Protein AF-A0A1A8J6N8-F1 (afdb_monomer)

Sequence (254 aa):
MECIPVTIDDIESKKDPFIDDRDRNVYTRFMKSHRCYDLVPTSSKLVVFDTSLQVKKAFFALVSNGVRAAPLWDSNKQCFVGMLTITDFINILHRYYKSPLVQIYELEEHKIETWRELYLQDSFKPLVSISPNASLYDAVSSLLKNKIHRLPVVDPLTGNTLYILTHKRILKFLKLFISEMPKPSFLSQTLEELNIGTFRSIAVVHADTPLYTALGIFVEQRVSALPVVDDKGRVVDIYSKFDVIVSKIHSLNK

Secondary structure (DSSP, 8-state):
--------------------HHHHTHHHHHHHHSBGGGGS-SS-----EETTSBHHHHHHHHHHTT-SEEEEEETTTTEEEEEEEHHHHHHHHHHH---TTS--HHHHH-BHHHHHHHHHTT---PPP-B-TTSBHHHHHHHHHHTT-S-EEEE-TTT--EEEEE-HHHHHHHHHHSTTTS---GGGGS-TTTTT-S--SS---B-TT--HHHHHHHHHHS--SEEEEE-TTS-EEEEEEHHHHHHHHHHHTT-

Solvent-accessible surface area (backbone atoms only — not comparable to full-atom values): 15510 Å² total; per-residue (Å²): 139,76,80,68,78,82,80,88,81,86,82,84,81,81,85,72,84,93,62,78,66,69,51,79,35,47,66,56,52,51,26,56,74,34,37,42,46,79,74,52,63,100,73,80,90,82,63,75,41,55,32,79,42,37,41,48,60,53,55,50,51,29,60,80,67,75,44,73,60,29,47,25,35,33,82,90,77,72,42,75,60,35,71,50,41,54,66,55,54,45,53,52,46,55,73,60,63,83,49,98,89,55,81,58,63,66,50,64,70,33,25,41,48,60,51,46,52,70,69,33,72,87,49,90,70,78,42,69,58,41,47,39,81,40,30,37,42,56,51,52,51,49,31,60,76,68,72,46,72,67,39,39,26,28,39,84,88,79,66,46,73,78,43,72,46,35,68,71,57,53,52,51,53,53,58,72,52,49,84,81,45,84,80,36,74,71,76,79,53,52,55,72,84,66,61,65,75,86,92,66,91,75,70,66,42,43,93,82,55,52,67,68,58,56,37,46,50,42,66,74,70,62,54,68,58,30,46,22,30,50,99,84,68,47,76,7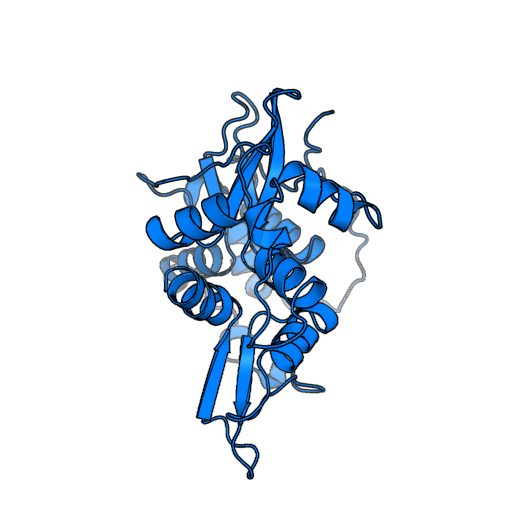9,50,72,53,36,57,68,53,55,57,57,58,48,55,63,58,75,74,111

Nearest PDB structures (foldseek):
  8bik-assembly2_F  TM=9.888E-01  e=6.983E-38  Homo sapiens
  5t5t-assembly1_C  TM=9.860E-01  e=3.248E-37  Rattus norvegicus
  2ya3-assembly1_E  TM=9.641E-01  e=2.373E-35  Rattus norvegicus
  4eag-assembly1_C  TM=9.487E-01  e=2.706E-34  Rattus norvegicus
  7jij-assembly1_G  TM=9.694E-01  e=1.346E-32  Homo sapiens

Organism: Nothobranchius kuhntae (NCBI:txid321403)

InterPro domains:
  IPR000644 CBS domain [PF00571] (43-94)
  IPR000644 CBS domain [PF00571] (125-174)
  IPR000644 CBS domain [PF00571] (200-245)
  IPR000644 CBS domain [PS51371] (41-101)
  IPR000644 CBS domain [PS51371] (123-183)
  IPR000644 CBS domain [PS51371] (198-254)
  IPR000644 CBS domain [SM00116] (45-94)
  IPR000644 CBS domain [SM00116] (126-175)
  IPR000644 CBS domain [SM00116] (201-249)
  IPR046342 CBS domain superfamily [G3DSA:3.10.580.10] (12-179)
  IPR046342 CBS domain superfamily [G3DSA:3.10.580.10] (180-251)
  IPR046342 CBS domain superfamily [SSF54631] (25-182)
  IPR046342 CBS domain superfamily [SSF54631] (186-248)
  IPR050511 AMP-activated protein kinase gamma/SDS23 families [PTHR13780] (23-245)

Radius of gyration: 20.7 Å; Cα contacts (8 Å, |Δi|>4): 298; chains: 1; bounding box: 52×52×48 Å

Foldseek 3Di:
DDQDADDDDDDDDDDDDDDPVVQVCQVVVVQQVAFLLVLQDPDDDADEEEQQDQQLVVLVVCVVVVHFKHFYAHPVVRATFAMDGLLLVLVLCLVQPDDPPDDRVCSGPDGNNRSCCVVCVVPDDGYAEAERGGTSSVVVVSCVVVVHAWHFHAHPVPNDGRDIDGPVSSVVVCVVCVVVIDNRPCVPDDCVVVVPDDDPPAAAAEPPRDPSVVSVCCNVVVDFKHFYADPVRDGDDIGGSVVVSVVVSVVVVD

Mean predicted aligned error: 7.86 Å

pLDDT: mean 85.84, std 16.99, range [33.47, 98.44]

Structure (mmCIF, N/CA/C/O backbone):
data_AF-A0A1A8J6N8-F1
#
_entry.id   AF-A0A1A8J6N8-F1
#
loop_
_atom_site.group_PDB
_atom_site.id
_atom_site.type_symbol
_atom_site.label_atom_id
_atom_site.label_alt_id
_atom_site.label_comp_id
_atom_site.label_asym_id
_atom_site.label_entity_id
_atom_site.label_seq_id
_atom_site.pdbx_PDB_ins_code
_atom_site.Cartn_x
_atom_site.Cartn_y
_atom_site.Cartn_z
_atom_site.occupancy
_atom_site.B_iso_or_equiv
_atom_site.auth_seq_id
_atom_site.auth_comp_id
_atom_site.auth_asym_id
_atom_site.auth_atom_id
_atom_site.pdbx_PDB_model_num
ATOM 1 N N . MET A 1 1 ? 16.988 19.181 3.969 1.00 40.09 1 MET A N 1
ATOM 2 C CA . MET A 1 1 ? 16.845 17.756 4.347 1.00 40.09 1 MET A CA 1
ATOM 3 C C . MET A 1 1 ? 16.379 17.023 3.107 1.00 40.09 1 MET A C 1
ATOM 5 O O . MET A 1 1 ? 15.230 17.176 2.714 1.00 40.09 1 MET A O 1
ATOM 9 N N . GLU A 1 2 ? 17.314 16.365 2.435 1.00 33.47 2 GLU A N 1
ATOM 10 C CA . GLU A 1 2 ? 17.115 15.750 1.122 1.00 33.47 2 GLU A CA 1
ATOM 11 C C . GLU A 1 2 ? 16.427 14.386 1.263 1.00 33.47 2 GLU A C 1
ATOM 13 O O . GLU A 1 2 ? 16.674 13.646 2.218 1.00 33.47 2 GLU A O 1
ATOM 18 N N . CYS A 1 3 ? 15.543 14.056 0.317 1.00 37.84 3 CYS A N 1
ATOM 19 C CA . CYS A 1 3 ? 15.112 12.675 0.119 1.00 37.84 3 CYS A CA 1
ATOM 20 C C . CYS A 1 3 ? 16.368 11.839 -0.135 1.00 37.84 3 CYS A C 1
ATOM 22 O O . CYS A 1 3 ? 17.176 12.226 -0.970 1.00 37.84 3 CYS A O 1
ATOM 24 N N . ILE A 1 4 ? 16.548 10.725 0.573 1.00 42.91 4 ILE A N 1
ATOM 25 C CA . ILE A 1 4 ? 17.739 9.889 0.404 1.00 42.91 4 ILE A CA 1
ATOM 26 C C . ILE A 1 4 ? 17.487 8.958 -0.790 1.00 42.91 4 ILE A C 1
ATOM 28 O O . ILE A 1 4 ? 16.667 8.041 -0.659 1.00 42.91 4 ILE A O 1
ATOM 32 N N . PRO A 1 5 ? 18.137 9.156 -1.955 1.00 44.97 5 PRO A N 1
ATOM 33 C CA . PRO A 1 5 ? 18.121 8.148 -3.002 1.00 44.97 5 PRO A CA 1
ATOM 34 C C . PRO A 1 5 ? 18.853 6.909 -2.481 1.00 44.97 5 PRO A C 1
ATOM 36 O O . PRO A 1 5 ? 19.954 6.999 -1.943 1.00 44.97 5 PRO A O 1
ATOM 39 N N . VAL A 1 6 ? 18.231 5.739 -2.606 1.00 44.00 6 VAL A N 1
ATOM 40 C CA . VAL A 1 6 ? 18.874 4.486 -2.205 1.00 44.00 6 VAL A CA 1
ATOM 41 C C . VAL A 1 6 ? 19.851 4.077 -3.306 1.00 44.00 6 VAL A C 1
ATOM 43 O O . VAL A 1 6 ? 19.423 3.642 -4.373 1.00 44.00 6 VAL A O 1
ATOM 46 N N . THR A 1 7 ? 21.150 4.185 -3.044 1.00 39.00 7 THR A N 1
ATOM 47 C CA . THR A 1 7 ? 22.178 3.398 -3.734 1.00 39.00 7 THR A CA 1
ATOM 48 C C . THR A 1 7 ? 22.355 2.084 -2.970 1.00 39.00 7 THR A C 1
ATOM 50 O O . THR A 1 7 ? 22.379 2.068 -1.739 1.00 39.00 7 THR A O 1
ATOM 53 N N . ILE A 1 8 ? 22.374 0.957 -3.683 1.00 45.38 8 ILE A N 1
ATOM 54 C CA . ILE A 1 8 ? 22.592 -0.368 -3.091 1.00 45.38 8 ILE A CA 1
ATOM 55 C C . ILE A 1 8 ? 23.933 -0.867 -3.609 1.00 45.38 8 ILE A C 1
ATOM 57 O O . ILE A 1 8 ? 23.981 -1.460 -4.682 1.00 45.38 8 ILE A O 1
ATOM 61 N N . ASP A 1 9 ? 24.982 -0.632 -2.829 1.00 41.47 9 ASP A N 1
ATOM 62 C CA . ASP A 1 9 ? 26.183 -1.457 -2.861 1.00 41.47 9 ASP A CA 1
ATOM 63 C C . ASP A 1 9 ? 26.147 -2.417 -1.660 1.00 41.47 9 ASP A C 1
ATOM 65 O O . ASP A 1 9 ? 25.587 -2.107 -0.604 1.00 41.47 9 ASP A O 1
ATOM 69 N N . ASP A 1 10 ? 26.708 -3.602 -1.892 1.00 36.72 10 ASP A N 1
ATOM 70 C CA . ASP A 1 10 ? 26.945 -4.722 -0.975 1.00 36.72 10 ASP A CA 1
ATOM 71 C C . ASP A 1 10 ? 25.749 -5.618 -0.601 1.00 36.72 10 ASP A C 1
ATOM 73 O O . ASP A 1 10 ? 25.129 -5.531 0.461 1.00 36.72 10 ASP A O 1
ATOM 77 N N . ILE A 1 11 ? 25.498 -6.602 -1.474 1.00 41.62 11 ILE A N 1
ATOM 78 C CA . ILE A 1 11 ? 24.952 -7.906 -1.072 1.00 41.62 11 ILE A CA 1
ATOM 79 C C . ILE A 1 11 ? 26.068 -8.936 -1.253 1.00 41.62 11 ILE A C 1
ATOM 81 O O . ILE A 1 11 ? 26.323 -9.419 -2.356 1.00 41.62 11 ILE A O 1
ATOM 85 N N . GLU A 1 12 ? 26.734 -9.265 -0.149 1.00 33.91 12 GLU A N 1
ATOM 86 C CA . GLU A 1 12 ? 27.670 -10.383 -0.063 1.00 33.91 12 GLU A CA 1
ATOM 87 C C . GLU A 1 12 ? 26.947 -11.710 -0.342 1.00 33.91 12 GLU A C 1
ATOM 89 O O . GLU A 1 12 ? 25.929 -12.059 0.263 1.00 33.91 12 GLU A O 1
ATOM 94 N N . SER A 1 13 ? 27.493 -12.457 -1.298 1.00 34.09 13 SER A N 1
ATOM 95 C CA . SER A 1 13 ? 26.974 -13.722 -1.798 1.00 34.09 13 SER A CA 1
ATOM 96 C C . SER A 1 13 ? 27.208 -14.869 -0.810 1.00 34.09 13 SER A C 1
ATOM 98 O O . SER A 1 13 ? 28.338 -15.339 -0.661 1.00 34.09 13 SER A O 1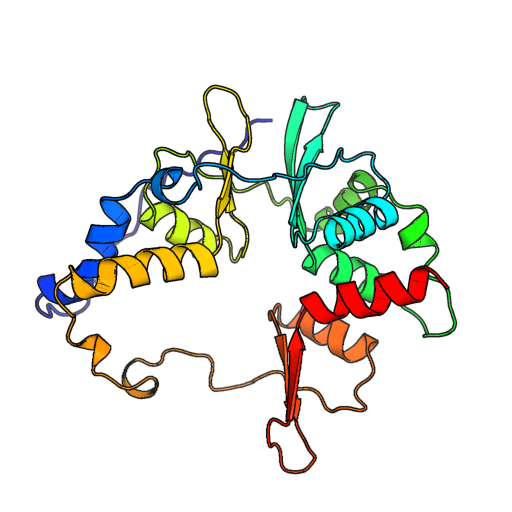
ATOM 100 N N . LYS A 1 14 ? 26.141 -15.420 -0.221 1.00 34.19 14 LYS A N 1
ATOM 101 C CA . LYS A 1 14 ? 26.156 -16.823 0.220 1.00 34.19 14 LYS A CA 1
ATOM 102 C C . LYS A 1 14 ? 25.828 -17.706 -0.986 1.00 34.19 14 LYS A C 1
ATOM 104 O O . LYS A 1 14 ? 24.745 -17.608 -1.551 1.00 34.19 14 LYS A O 1
ATOM 109 N N . LYS A 1 15 ? 26.807 -18.511 -1.412 1.00 35.22 15 LYS A N 1
ATOM 110 C CA . LYS A 1 15 ? 26.700 -19.457 -2.532 1.00 35.22 15 LYS A CA 1
ATOM 111 C C . LYS A 1 15 ? 25.824 -20.649 -2.135 1.00 35.22 15 LYS A C 1
ATOM 113 O O . LYS A 1 15 ? 26.289 -21.524 -1.412 1.00 35.22 15 LYS A O 1
ATOM 118 N N . ASP A 1 16 ? 24.598 -20.683 -2.645 1.00 33.91 16 ASP A N 1
ATOM 119 C CA . ASP A 1 16 ? 23.810 -21.912 -2.775 1.00 33.91 16 ASP A CA 1
ATOM 120 C C . ASP A 1 16 ? 24.245 -22.692 -4.036 1.00 33.91 16 ASP A C 1
ATOM 122 O O . ASP A 1 16 ? 24.793 -22.093 -4.969 1.00 33.91 16 ASP A O 1
ATOM 126 N N . PRO A 1 17 ? 24.065 -24.028 -4.074 1.00 37.09 17 PRO A N 1
ATOM 127 C CA . PRO A 1 17 ? 24.593 -24.881 -5.137 1.00 37.09 17 PRO A CA 1
ATOM 128 C C . PRO A 1 17 ? 24.009 -24.525 -6.513 1.00 37.09 17 PRO A C 1
ATOM 130 O O . PRO A 1 17 ? 22.824 -24.226 -6.648 1.00 37.09 17 PRO A O 1
ATOM 133 N N . PHE A 1 18 ? 24.874 -24.576 -7.532 1.00 39.34 18 PHE A N 1
ATOM 134 C CA . PHE A 1 18 ? 24.588 -24.277 -8.938 1.00 39.34 18 PHE A CA 1
ATOM 135 C C . PHE A 1 18 ? 23.454 -25.160 -9.487 1.00 39.34 18 PHE A C 1
ATOM 137 O O . PHE A 1 18 ? 23.675 -26.283 -9.933 1.00 39.34 18 PHE A O 1
ATOM 144 N N . ILE A 1 19 ? 22.240 -24.618 -9.478 1.00 43.00 19 ILE A N 1
ATOM 145 C CA . ILE A 1 19 ? 21.114 -25.044 -10.312 1.00 43.00 19 ILE A CA 1
ATOM 146 C C . ILE A 1 19 ? 21.117 -24.091 -11.511 1.00 43.00 19 ILE A C 1
ATOM 148 O O . ILE A 1 19 ? 21.257 -22.890 -11.299 1.00 43.00 19 ILE A O 1
ATOM 152 N N . ASP A 1 20 ? 21.018 -24.612 -12.739 1.00 42.97 20 ASP A N 1
ATOM 153 C CA . ASP A 1 20 ? 21.103 -23.850 -13.998 1.00 42.97 20 ASP A CA 1
ATOM 154 C C . ASP A 1 20 ? 20.364 -22.495 -13.912 1.00 42.97 20 ASP A C 1
ATOM 156 O O . ASP A 1 20 ? 19.136 -22.406 -13.857 1.00 42.97 20 ASP A O 1
ATOM 160 N N . ASP A 1 21 ? 21.156 -21.424 -13.832 1.00 53.50 21 ASP A N 1
ATOM 161 C CA . ASP A 1 21 ? 20.770 -20.075 -13.394 1.00 53.50 21 ASP A CA 1
ATOM 162 C C . ASP A 1 21 ? 19.908 -19.325 -14.435 1.00 53.50 21 ASP A C 1
ATOM 164 O O . ASP A 1 21 ? 19.450 -18.198 -14.221 1.00 53.50 21 ASP A O 1
ATOM 168 N N . ARG A 1 22 ? 19.674 -19.946 -15.599 1.00 54.94 22 ARG A N 1
ATOM 169 C CA . ARG A 1 22 ? 18.905 -19.357 -16.702 1.00 54.94 22 ARG A CA 1
ATOM 170 C C . ARG A 1 22 ? 17.403 -19.349 -16.443 1.00 54.94 22 ARG A C 1
ATOM 172 O O . ARG A 1 22 ? 16.763 -18.332 -16.712 1.00 54.94 22 ARG A O 1
ATOM 179 N N . ASP A 1 23 ? 16.861 -20.416 -15.863 1.00 58.56 23 ASP A N 1
ATOM 180 C CA . ASP A 1 23 ? 15.417 -20.528 -15.628 1.00 58.56 23 ASP A CA 1
ATOM 181 C C . ASP A 1 23 ? 14.973 -19.716 -14.408 1.00 58.56 23 ASP A C 1
ATOM 183 O O . ASP A 1 23 ? 13.913 -19.087 -14.415 1.00 58.56 23 ASP A O 1
ATOM 187 N N . ARG A 1 24 ? 15.802 -19.657 -13.359 1.00 61.97 24 ARG A N 1
ATOM 188 C CA . ARG A 1 24 ? 15.444 -18.966 -12.109 1.00 61.97 24 ARG A CA 1
ATOM 189 C C . ARG A 1 24 ? 15.426 -17.441 -12.252 1.00 61.97 24 ARG A C 1
ATOM 191 O O . ARG A 1 24 ? 14.720 -16.760 -11.510 1.00 61.97 24 ARG A O 1
ATOM 198 N N . ASN A 1 25 ? 16.145 -16.907 -13.239 1.00 81.50 25 ASN A N 1
ATOM 199 C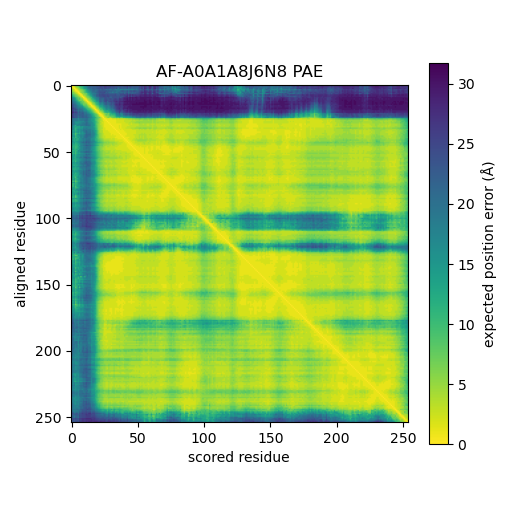 CA . ASN A 1 25 ? 16.351 -15.471 -13.410 1.00 81.50 25 ASN A CA 1
ATOM 200 C C . ASN A 1 25 ? 15.479 -14.807 -14.476 1.00 81.50 25 ASN A C 1
ATOM 202 O O . ASN A 1 25 ? 15.653 -13.611 -14.704 1.00 81.50 25 ASN A O 1
ATOM 206 N N . VAL A 1 26 ? 14.535 -15.510 -15.112 1.00 90.88 26 VAL A N 1
ATOM 207 C CA . VAL A 1 26 ? 13.706 -14.919 -16.181 1.00 90.88 26 VAL A CA 1
ATOM 208 C C . VAL A 1 26 ? 12.984 -13.655 -15.694 1.00 90.88 26 VAL A C 1
ATOM 210 O O . VAL A 1 26 ? 13.149 -12.584 -16.280 1.00 90.88 26 VAL A O 1
ATOM 213 N N . TYR A 1 27 ? 12.269 -13.732 -14.565 1.00 91.94 27 TYR A N 1
ATOM 214 C CA . TYR A 1 27 ? 11.584 -12.563 -13.998 1.00 91.94 27 TYR A CA 1
ATOM 215 C C . TYR A 1 27 ? 12.545 -11.522 -13.433 1.00 91.94 27 TYR A C 1
ATOM 217 O O . TYR A 1 27 ? 12.284 -10.328 -13.551 1.00 91.94 27 TYR A O 1
ATOM 225 N N . THR A 1 28 ? 13.665 -11.946 -12.846 1.00 92.88 28 THR A N 1
ATOM 226 C CA . THR A 1 28 ? 14.697 -11.031 -12.343 1.00 92.88 28 THR A CA 1
ATOM 227 C C . THR A 1 28 ? 15.269 -10.189 -13.476 1.00 92.88 28 THR A C 1
ATOM 229 O O . THR A 1 28 ? 15.331 -8.967 -13.370 1.00 92.88 28 THR A O 1
ATOM 232 N N . ARG A 1 29 ? 15.641 -10.825 -14.590 1.00 93.00 29 ARG A N 1
ATOM 233 C CA . ARG A 1 29 ? 16.164 -10.159 -15.782 1.00 93.00 29 ARG A CA 1
ATOM 234 C C . ARG A 1 29 ? 15.117 -9.245 -16.403 1.00 93.00 29 ARG A C 1
ATOM 236 O O . ARG A 1 29 ? 15.446 -8.106 -16.715 1.00 93.00 29 ARG A O 1
ATOM 243 N N . PHE A 1 30 ? 13.873 -9.712 -16.513 1.00 94.06 30 PHE A N 1
ATOM 244 C CA . PHE A 1 30 ? 12.762 -8.893 -16.989 1.00 94.06 30 PHE A CA 1
ATOM 245 C C . PHE A 1 30 ? 12.571 -7.643 -16.118 1.00 94.06 30 PHE A C 1
ATOM 247 O O . PHE A 1 30 ? 12.486 -6.534 -16.632 1.00 94.06 30 PHE A O 1
ATOM 254 N N . MET A 1 31 ? 12.558 -7.781 -14.790 1.00 95.75 31 MET A N 1
ATOM 255 C CA . MET A 1 31 ? 12.413 -6.636 -13.885 1.00 95.75 31 MET A CA 1
ATOM 256 C C . MET A 1 31 ? 13.622 -5.693 -13.920 1.00 95.75 31 MET A C 1
ATOM 258 O O . MET A 1 31 ? 13.449 -4.490 -13.748 1.00 95.75 31 MET A O 1
ATOM 262 N N . LYS A 1 32 ? 14.833 -6.211 -14.157 1.00 96.38 32 LYS A N 1
ATOM 263 C CA . LYS A 1 32 ? 16.044 -5.395 -14.339 1.00 96.38 32 LYS A CA 1
ATOM 264 C C . LYS A 1 32 ? 16.056 -4.640 -15.671 1.00 96.38 32 LYS A C 1
ATOM 266 O O . LYS A 1 32 ? 16.658 -3.576 -15.745 1.00 96.38 32 LYS A O 1
ATOM 271 N N . SER A 1 33 ? 15.407 -5.169 -16.711 1.00 95.25 33 SER A N 1
ATOM 272 C CA . SER A 1 33 ? 15.355 -4.534 -18.034 1.00 95.25 33 SER A CA 1
ATOM 273 C C . SER A 1 33 ? 14.235 -3.503 -18.193 1.00 95.25 33 SER A C 1
ATOM 275 O O . SER A 1 33 ? 14.237 -2.783 -19.185 1.00 95.25 33 SER A O 1
ATOM 277 N N . HIS A 1 34 ? 13.289 -3.435 -17.252 1.00 97.00 34 HIS A N 1
ATOM 278 C CA . HIS A 1 34 ? 12.174 -2.485 -17.267 1.00 97.00 34 HIS A CA 1
ATOM 279 C C . HIS A 1 34 ? 12.351 -1.415 -16.198 1.00 97.00 34 HIS A C 1
ATOM 281 O O . HIS A 1 34 ? 12.819 -1.689 -15.088 1.00 97.00 34 HIS A O 1
ATOM 287 N N . ARG A 1 35 ? 11.938 -0.194 -16.525 1.00 98.12 35 ARG A N 1
ATOM 288 C CA . ARG A 1 35 ? 12.006 0.971 -15.645 1.00 98.12 35 ARG A CA 1
ATOM 289 C C . ARG A 1 35 ? 10.712 1.131 -14.857 1.00 98.12 35 ARG A C 1
ATOM 291 O O . ARG A 1 35 ? 9.639 0.701 -15.275 1.00 98.12 35 ARG A O 1
ATOM 298 N N . CYS A 1 36 ? 10.787 1.828 -13.728 1.00 98.12 36 CYS A N 1
ATOM 299 C CA . CYS A 1 36 ? 9.609 2.214 -12.949 1.00 98.12 36 CYS A CA 1
ATOM 300 C C . CYS A 1 36 ? 8.604 3.024 -13.777 1.00 98.12 36 CYS A C 1
ATOM 302 O O . CYS A 1 36 ? 7.395 2.878 -13.583 1.00 98.12 36 CYS A O 1
ATOM 304 N N . TYR A 1 37 ? 9.103 3.844 -14.705 1.00 97.44 37 TYR A N 1
ATOM 305 C CA . TYR A 1 37 ? 8.288 4.622 -15.632 1.00 97.44 37 TYR A CA 1
ATOM 306 C C . TYR A 1 37 ? 7.375 3.754 -16.512 1.00 97.44 37 TYR A C 1
ATOM 308 O O . TYR A 1 37 ? 6.245 4.153 -16.769 1.00 97.44 37 TYR A O 1
ATOM 316 N N . ASP A 1 38 ? 7.790 2.537 -16.877 1.00 96.69 38 ASP A N 1
ATOM 317 C CA . ASP A 1 38 ? 7.012 1.642 -17.751 1.00 96.69 38 ASP A CA 1
ATOM 318 C C . ASP A 1 38 ? 5.681 1.198 -17.108 1.00 96.69 38 ASP A C 1
ATOM 320 O O . ASP A 1 38 ? 4.754 0.759 -17.790 1.00 96.69 38 ASP A O 1
ATOM 324 N N . LEU A 1 39 ? 5.563 1.316 -15.779 1.00 96.38 39 LEU A N 1
ATOM 325 C CA . LEU A 1 39 ? 4.342 1.019 -15.019 1.00 96.38 39 LEU A CA 1
ATOM 326 C C . LEU A 1 39 ? 3.478 2.254 -14.754 1.00 96.38 39 LEU A C 1
ATOM 328 O O . LEU A 1 39 ? 2.355 2.115 -14.246 1.00 96.38 39 LEU A O 1
ATOM 332 N N . VAL A 1 40 ? 3.992 3.449 -15.044 1.00 95.56 40 VAL A N 1
ATOM 333 C CA . VAL A 1 40 ? 3.239 4.693 -14.918 1.00 95.56 40 VAL A CA 1
ATOM 334 C C . VAL A 1 40 ? 2.224 4.726 -16.062 1.00 95.56 40 VAL A C 1
ATOM 336 O O . VAL A 1 40 ? 2.603 4.654 -17.229 1.00 95.56 40 VAL A O 1
ATOM 339 N N . PRO A 1 41 ? 0.915 4.777 -15.769 1.00 95.38 41 PRO A N 1
ATOM 340 C CA . PRO A 1 41 ? -0.090 4.826 -16.822 1.00 95.38 41 PRO A CA 1
ATOM 341 C C . PRO A 1 41 ? -0.005 6.152 -17.586 1.00 95.38 41 PRO A C 1
ATOM 343 O O . PRO A 1 41 ? 0.353 7.179 -17.015 1.00 95.38 41 PRO A O 1
ATOM 346 N N . THR A 1 42 ? -0.456 6.150 -18.843 1.00 95.44 42 THR A N 1
ATOM 347 C CA . THR A 1 42 ? -0.533 7.355 -19.690 1.00 95.44 42 THR A CA 1
ATOM 348 C C . THR A 1 42 ? -1.301 8.500 -19.023 1.00 95.44 42 THR A C 1
ATOM 350 O O . THR A 1 42 ? -0.982 9.665 -19.223 1.00 95.44 42 THR A O 1
ATOM 353 N N . SER A 1 43 ? -2.309 8.172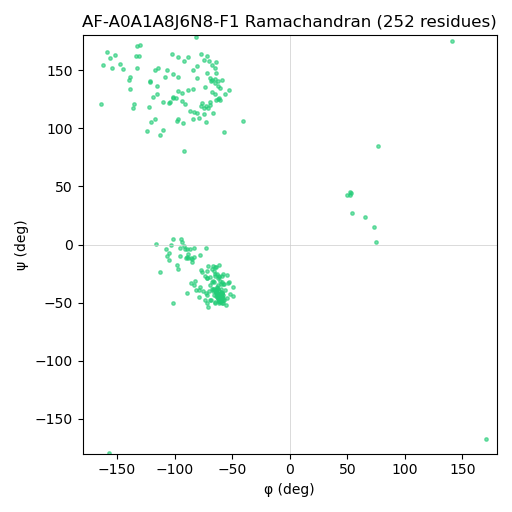 -18.211 1.00 96.19 43 SER A N 1
ATOM 354 C CA . SER A 1 43 ? -3.022 9.126 -17.368 1.00 96.19 43 SER A CA 1
ATOM 355 C C . SER A 1 43 ? -3.294 8.515 -15.996 1.00 96.19 43 SER A C 1
ATOM 357 O O . SER A 1 43 ? -3.739 7.368 -15.879 1.00 96.19 43 SER A O 1
ATOM 359 N N . SER A 1 44 ? -3.031 9.284 -14.941 1.00 93.56 44 SER A N 1
ATOM 360 C CA . SER A 1 44 ? -3.432 8.940 -13.579 1.00 93.56 44 SER A CA 1
ATOM 361 C C . SER A 1 44 ? -3.756 10.171 -12.755 1.00 93.56 44 SER A C 1
ATOM 363 O O . SER A 1 44 ? -3.236 11.255 -12.993 1.00 93.56 44 SER A O 1
ATOM 365 N N . LYS A 1 45 ? -4.591 9.962 -11.739 1.00 94.44 45 LYS A N 1
ATOM 366 C CA . LYS A 1 45 ? -4.851 10.927 -10.676 1.00 94.44 45 LYS A CA 1
ATOM 367 C C . LYS A 1 45 ? -3.917 10.649 -9.500 1.00 94.44 45 LYS A C 1
ATOM 369 O O . LYS A 1 45 ? -3.873 9.516 -9.015 1.00 94.44 45 LYS A O 1
ATOM 374 N N . LEU A 1 46 ? -3.248 11.685 -9.005 1.00 95.50 46 LEU A N 1
ATOM 375 C CA . LEU A 1 46 ? -2.495 11.655 -7.756 1.00 95.50 46 LEU A CA 1
ATOM 376 C C . LEU A 1 46 ? -3.142 12.622 -6.760 1.00 95.50 46 LEU A C 1
ATOM 378 O O . LEU A 1 46 ? -3.405 13.772 -7.093 1.00 95.50 46 LEU A O 1
ATOM 382 N N . VAL A 1 47 ? -3.412 12.145 -5.547 1.00 96.94 47 VAL A N 1
ATOM 383 C CA . VAL A 1 47 ? -3.887 12.982 -4.437 1.00 96.94 47 VAL A CA 1
ATOM 384 C C . VAL A 1 47 ? -2.699 13.245 -3.527 1.00 96.94 47 VAL A C 1
ATOM 386 O O . VAL A 1 47 ? -2.051 12.289 -3.109 1.00 96.94 47 VAL A O 1
ATOM 389 N N . VAL A 1 48 ? -2.435 14.513 -3.227 1.00 97.31 48 VAL A N 1
ATOM 390 C CA . VAL A 1 48 ? -1.376 14.969 -2.319 1.00 97.31 48 VAL A CA 1
ATOM 391 C C . VAL A 1 48 ? -2.027 15.775 -1.203 1.00 97.31 48 VAL A C 1
ATOM 393 O O . VAL A 1 48 ? -2.954 16.543 -1.464 1.00 97.31 48 VAL A O 1
ATOM 396 N N . PHE A 1 49 ? -1.560 15.595 0.030 1.00 97.81 49 PHE A N 1
ATOM 397 C CA . PHE A 1 49 ? -2.026 16.384 1.168 1.00 97.81 49 PHE A CA 1
ATOM 398 C C . PHE A 1 49 ? -0.904 17.238 1.732 1.00 97.81 49 PHE A C 1
ATOM 400 O O . PHE A 1 49 ? 0.209 16.753 1.930 1.00 97.81 49 PHE A O 1
ATOM 407 N N . ASP A 1 50 ? -1.229 18.490 2.036 1.00 97.56 50 ASP A N 1
ATOM 408 C CA . ASP A 1 50 ? -0.385 19.331 2.873 1.00 97.56 50 ASP A CA 1
ATOM 409 C C . ASP A 1 50 ? -0.390 18.799 4.316 1.00 97.56 50 ASP A C 1
ATOM 411 O O . ASP A 1 50 ? -1.428 18.353 4.816 1.00 97.56 50 ASP A O 1
ATOM 415 N N . THR A 1 51 ? 0.756 18.828 4.997 1.00 96.00 51 THR A N 1
ATOM 416 C CA . THR A 1 51 ? 0.885 18.320 6.371 1.00 96.00 51 THR A CA 1
ATOM 417 C C . THR A 1 51 ? 0.057 19.097 7.398 1.00 96.00 51 THR A C 1
ATOM 419 O O . THR A 1 51 ? -0.264 18.549 8.455 1.00 96.00 51 THR A O 1
ATOM 422 N N . SER A 1 52 ? -0.357 20.328 7.091 1.00 95.94 52 SER A N 1
ATOM 423 C CA . SER A 1 52 ? -1.252 21.120 7.941 1.00 95.94 52 SER A CA 1
ATOM 424 C C . SER A 1 52 ? -2.729 20.711 7.833 1.00 95.94 52 SER A C 1
ATOM 426 O O . SER A 1 52 ? -3.555 21.170 8.630 1.00 95.94 52 SER A O 1
ATOM 428 N N . LEU A 1 53 ? -3.089 19.843 6.875 1.00 96.12 53 LEU A N 1
ATOM 429 C CA . LEU A 1 53 ? -4.458 19.365 6.696 1.00 96.12 53 LEU A CA 1
ATOM 430 C C . LEU A 1 53 ? -4.911 18.532 7.904 1.00 96.12 53 LEU A C 1
ATOM 432 O O . LEU A 1 53 ? -4.173 17.691 8.420 1.00 96.12 53 LEU A O 1
ATOM 436 N N . GLN A 1 54 ? -6.163 18.726 8.321 1.00 93.75 54 GLN A N 1
ATOM 437 C CA . GLN A 1 54 ? -6.790 17.909 9.363 1.00 93.75 54 GLN A CA 1
ATOM 438 C C . GLN A 1 54 ? -6.880 16.441 8.940 1.00 93.75 54 GLN A C 1
ATOM 440 O O . GLN A 1 54 ? -7.301 16.112 7.825 1.00 93.75 54 GLN A O 1
ATOM 445 N N . VAL A 1 55 ? -6.560 15.550 9.872 1.00 91.38 55 VAL A N 1
ATOM 446 C CA . VAL A 1 55 ? -6.486 14.105 9.649 1.00 91.38 55 VAL A CA 1
ATOM 447 C C . VAL A 1 55 ? -7.834 13.528 9.203 1.00 91.38 55 VAL A C 1
ATOM 449 O O . VAL A 1 55 ? -7.887 12.804 8.205 1.00 91.38 55 VAL A O 1
ATOM 452 N N . LYS A 1 56 ? -8.943 13.907 9.860 1.00 88.88 56 LYS A N 1
ATOM 453 C CA . LYS A 1 56 ? -10.309 13.519 9.450 1.00 88.88 56 LYS A CA 1
ATOM 454 C C . LYS A 1 56 ? -10.599 13.881 7.988 1.00 88.88 56 LYS A C 1
ATOM 456 O O . LYS A 1 56 ? -11.082 13.042 7.226 1.00 88.88 56 LYS A O 1
ATOM 461 N N . LYS A 1 57 ? -10.253 15.106 7.571 1.00 92.25 57 LYS A N 1
ATOM 462 C CA . LYS A 1 57 ? -10.457 15.587 6.191 1.00 92.25 57 LYS A CA 1
ATOM 463 C C . LYS A 1 57 ? -9.591 14.828 5.191 1.00 92.25 57 LYS A C 1
ATOM 465 O O . LYS A 1 57 ? -10.077 14.480 4.119 1.00 92.25 57 LYS A O 1
ATOM 470 N N . ALA A 1 58 ? -8.345 14.530 5.549 1.00 94.06 58 ALA A N 1
ATOM 471 C CA . ALA A 1 58 ? -7.439 13.762 4.705 1.00 94.06 58 ALA A CA 1
ATOM 472 C C . ALA A 1 58 ? -7.977 12.346 4.436 1.00 94.06 58 ALA A C 1
ATOM 474 O O . ALA A 1 58 ? -8.043 11.912 3.286 1.00 94.06 58 ALA A O 1
ATOM 475 N N . PHE A 1 59 ? -8.446 11.642 5.471 1.00 91.75 59 PHE A N 1
ATOM 476 C CA . PHE A 1 59 ? -9.031 10.310 5.298 1.00 91.75 59 PHE A CA 1
ATOM 477 C C . PHE A 1 59 ? -10.352 10.330 4.526 1.00 91.75 59 PHE A C 1
ATOM 479 O O . PHE A 1 59 ? -10.566 9.470 3.668 1.00 91.75 59 PHE A O 1
ATOM 486 N N . PHE A 1 60 ? -11.200 11.335 4.757 1.00 90.69 60 PHE A N 1
ATOM 487 C CA . PHE A 1 60 ? -12.398 11.535 3.944 1.00 90.69 60 PHE A CA 1
ATOM 488 C C . PHE A 1 60 ? -12.037 11.758 2.469 1.00 90.69 60 PHE A C 1
ATOM 490 O O . PHE A 1 60 ? -12.593 11.108 1.586 1.00 90.69 60 PHE A O 1
ATOM 497 N N . ALA A 1 61 ? -11.043 12.605 2.193 1.00 93.19 61 ALA A N 1
ATOM 498 C CA . ALA A 1 61 ? -10.563 12.852 0.841 1.00 93.19 61 ALA A CA 1
ATOM 499 C C . ALA A 1 61 ? -9.987 11.590 0.179 1.00 93.19 61 ALA A C 1
ATOM 501 O O . ALA A 1 61 ? -10.187 11.420 -1.025 1.00 93.19 61 ALA A O 1
ATOM 502 N N . LEU A 1 62 ? -9.331 10.690 0.929 1.00 92.75 62 LEU A N 1
ATOM 503 C CA . LEU A 1 62 ? -8.880 9.395 0.402 1.00 92.75 62 LEU A CA 1
ATOM 504 C C . LEU A 1 62 ? -10.064 8.547 -0.088 1.00 92.75 62 LEU A C 1
ATOM 506 O O . LEU A 1 62 ? -10.039 8.070 -1.226 1.00 92.75 62 LEU A O 1
ATOM 510 N N . VAL A 1 63 ? -11.110 8.404 0.735 1.00 90.56 63 VAL A N 1
ATOM 511 C CA . VAL A 1 63 ? -12.311 7.624 0.388 1.00 90.56 63 VAL A CA 1
ATOM 512 C C . VAL A 1 63 ? -13.059 8.246 -0.784 1.00 90.56 63 VAL A C 1
ATOM 514 O O . VAL A 1 63 ? -13.304 7.555 -1.772 1.00 90.56 63 VAL A O 1
ATOM 517 N N . SER A 1 64 ? -13.330 9.551 -0.735 1.00 91.25 64 SER A N 1
ATOM 518 C CA . SER A 1 64 ? -14.043 10.273 -1.797 1.00 91.25 64 SER A CA 1
ATOM 519 C C . SER A 1 64 ? -13.303 10.241 -3.136 1.00 91.25 64 SER A C 1
ATOM 521 O O . SER A 1 64 ? -13.923 10.271 -4.195 1.00 91.25 64 SER A O 1
ATOM 523 N N . ASN A 1 65 ? -11.970 10.132 -3.117 1.00 92.62 65 ASN A N 1
ATOM 524 C CA . ASN A 1 65 ? -11.171 9.983 -4.331 1.00 92.62 65 ASN A CA 1
ATOM 525 C C . ASN A 1 65 ? -10.925 8.531 -4.756 1.00 92.62 65 ASN A C 1
ATOM 527 O O . ASN A 1 65 ? -10.300 8.331 -5.805 1.00 92.62 65 ASN A O 1
ATOM 531 N N . GLY A 1 66 ? -11.373 7.543 -3.976 1.00 90.88 66 GLY A N 1
ATOM 532 C CA . GLY A 1 66 ? -11.132 6.123 -4.231 1.00 90.88 66 GLY A CA 1
ATOM 533 C C . GLY A 1 66 ? -9.655 5.722 -4.137 1.00 90.88 66 GLY A C 1
ATOM 534 O O . GLY A 1 66 ? -9.237 4.740 -4.756 1.00 90.88 66 GLY A O 1
ATOM 535 N N . VAL A 1 67 ? -8.839 6.479 -3.397 1.00 92.25 67 VAL A N 1
ATOM 536 C CA . VAL A 1 67 ? -7.400 6.223 -3.230 1.00 92.25 67 VAL A CA 1
ATOM 537 C C . VAL A 1 67 ? -7.106 5.669 -1.836 1.00 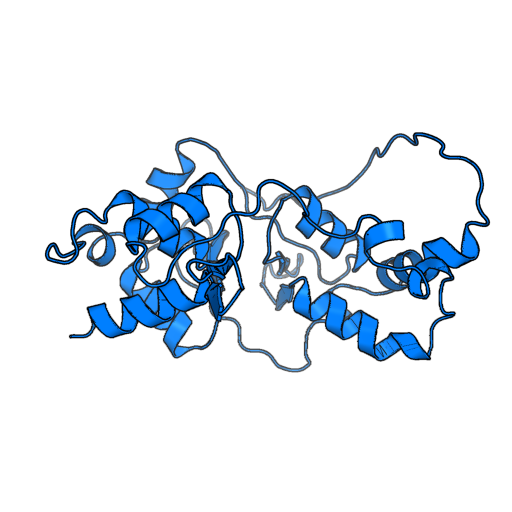92.25 67 VAL A C 1
ATOM 539 O O . VAL A 1 67 ? -7.807 5.930 -0.867 1.00 92.25 67 VAL A O 1
ATOM 542 N N . ARG A 1 68 ? -6.053 4.854 -1.725 1.00 91.12 68 ARG A N 1
ATOM 543 C CA . ARG A 1 68 ? -5.694 4.146 -0.477 1.00 91.12 68 ARG A CA 1
ATOM 544 C C . ARG A 1 68 ? -4.458 4.710 0.222 1.00 91.12 68 ARG A C 1
ATOM 546 O O . ARG A 1 68 ? -4.048 4.185 1.256 1.00 91.12 68 ARG A O 1
ATOM 553 N N . ALA A 1 69 ? -3.815 5.689 -0.401 1.00 94.62 69 ALA A N 1
ATOM 554 C CA . ALA A 1 69 ? -2.661 6.392 0.123 1.00 94.62 69 ALA A CA 1
ATOM 555 C C . ALA A 1 69 ? -2.473 7.706 -0.640 1.00 94.62 69 ALA A C 1
ATOM 557 O O . ALA A 1 69 ? -2.864 7.787 -1.807 1.00 94.62 69 ALA A O 1
ATOM 558 N N . ALA A 1 70 ? -1.835 8.674 0.007 1.00 96.94 70 ALA A N 1
ATOM 559 C CA . ALA A 1 70 ? -1.455 9.955 -0.577 1.00 96.94 70 ALA A CA 1
ATOM 560 C C . ALA A 1 70 ? -0.049 10.351 -0.093 1.00 96.94 70 ALA A C 1
ATOM 562 O O . ALA A 1 70 ? 0.265 10.108 1.078 1.00 96.94 70 ALA A O 1
ATOM 563 N N . PRO A 1 71 ? 0.805 10.939 -0.948 1.00 96.50 71 PRO A N 1
ATOM 564 C CA . PRO A 1 71 ? 2.025 11.598 -0.509 1.00 96.50 71 PRO A CA 1
ATOM 565 C C . PRO A 1 71 ? 1.703 12.822 0.349 1.00 96.50 71 PRO A C 1
ATOM 567 O O . PRO A 1 71 ? 0.659 13.460 0.185 1.00 96.50 71 PRO A O 1
ATOM 570 N N . LEU A 1 72 ? 2.623 13.138 1.252 1.00 96.25 72 LEU A N 1
ATOM 571 C CA . LEU A 1 72 ? 2.527 14.265 2.168 1.00 96.25 72 LEU A CA 1
ATOM 572 C C . LEU A 1 72 ? 3.536 15.337 1.794 1.00 96.25 72 LEU A C 1
ATOM 574 O O . LEU A 1 72 ? 4.734 15.055 1.758 1.00 96.25 72 LEU A O 1
ATOM 578 N N . TRP A 1 73 ? 3.038 16.541 1.547 1.00 96.00 73 TRP A N 1
ATOM 579 C CA . TRP A 1 73 ? 3.821 17.722 1.219 1.00 96.00 73 TRP A CA 1
ATOM 580 C C . TRP A 1 73 ? 3.958 18.625 2.445 1.00 96.00 73 TRP A C 1
ATOM 582 O O . TRP A 1 73 ? 2.957 18.996 3.054 1.00 96.00 73 TRP A O 1
ATOM 592 N N . ASP A 1 74 ? 5.191 18.967 2.807 1.00 94.38 74 ASP A N 1
ATOM 593 C CA . ASP A 1 74 ? 5.489 19.937 3.861 1.00 94.38 74 ASP A CA 1
ATOM 594 C C . ASP A 1 74 ? 5.785 21.289 3.203 1.00 94.38 74 ASP A C 1
ATOM 596 O O . ASP A 1 74 ? 6.843 21.479 2.597 1.00 94.38 74 ASP A O 1
ATOM 600 N N . SER A 1 75 ? 4.841 22.227 3.305 1.00 95.06 75 SER A N 1
ATOM 601 C CA . SER A 1 75 ? 4.972 23.560 2.704 1.00 95.06 75 SER A CA 1
ATOM 602 C C . SER A 1 75 ? 6.085 24.407 3.323 1.00 95.06 75 SER A C 1
ATOM 604 O O . SER A 1 75 ? 6.604 25.295 2.650 1.00 95.06 75 SER A O 1
ATOM 606 N N . ASN A 1 76 ? 6.509 24.136 4.558 1.00 93.69 76 ASN A N 1
ATOM 607 C CA . ASN A 1 76 ? 7.614 24.874 5.171 1.00 93.69 76 ASN A CA 1
ATOM 608 C C . ASN A 1 76 ? 8.964 24.371 4.649 1.00 93.69 76 ASN A C 1
ATOM 610 O O . ASN A 1 76 ? 9.871 25.162 4.397 1.00 93.69 76 ASN A O 1
ATOM 614 N N . LYS A 1 77 ? 9.098 23.053 4.458 1.00 90.69 77 LYS A N 1
ATOM 615 C CA . LYS A 1 77 ? 10.327 22.425 3.937 1.00 90.69 77 LYS A CA 1
ATOM 616 C C . LYS A 1 77 ? 10.378 22.344 2.412 1.00 90.69 77 LYS A C 1
ATOM 618 O O . LYS A 1 77 ? 11.435 22.016 1.878 1.00 90.69 77 LYS A O 1
ATOM 623 N N . GLN A 1 78 ? 9.259 22.618 1.738 1.00 91.25 78 GLN A N 1
ATOM 624 C CA . GLN A 1 78 ? 9.087 22.501 0.289 1.00 91.25 78 GLN A CA 1
ATOM 625 C C . GLN A 1 78 ? 9.506 21.118 -0.237 1.00 91.25 78 GLN A C 1
ATOM 627 O O . GLN A 1 78 ? 10.229 20.997 -1.226 1.00 91.25 78 GLN A O 1
ATOM 632 N N . CYS A 1 79 ? 9.087 20.052 0.454 1.00 90.94 79 CYS A N 1
ATOM 633 C CA . CYS A 1 79 ? 9.410 18.687 0.045 1.00 90.94 79 CYS A CA 1
ATOM 634 C C . CYS A 1 79 ? 8.360 17.652 0.473 1.00 90.94 79 CYS A C 1
ATOM 636 O O . CYS A 1 79 ? 7.542 17.876 1.371 1.00 90.94 79 CYS A O 1
ATOM 638 N N . PHE A 1 80 ? 8.405 16.476 -0.162 1.00 92.81 80 PHE A N 1
ATOM 639 C CA . PHE A 1 80 ? 7.617 15.324 0.265 1.00 92.81 80 PHE A CA 1
ATOM 640 C C . PHE A 1 80 ? 8.241 14.671 1.504 1.00 92.81 80 PHE A C 1
ATOM 642 O O . PHE A 1 80 ? 9.379 14.206 1.469 1.00 92.81 80 PHE A O 1
ATOM 649 N N . VAL A 1 81 ? 7.479 14.585 2.595 1.00 92.19 81 VAL A N 1
ATOM 650 C CA . VAL A 1 81 ? 7.982 14.114 3.902 1.00 92.19 81 VAL A CA 1
ATOM 651 C C . VAL A 1 81 ? 7.509 12.715 4.284 1.00 92.19 81 VAL A C 1
ATOM 653 O O . VAL A 1 81 ? 7.982 12.138 5.265 1.00 92.19 81 VAL A O 1
ATOM 656 N N . GLY A 1 82 ? 6.559 12.144 3.545 1.00 93.12 82 GLY A N 1
ATOM 657 C CA . GLY A 1 82 ? 6.036 10.819 3.851 1.00 93.12 82 GLY A CA 1
ATOM 658 C C . GLY A 1 82 ? 4.807 10.436 3.044 1.00 93.12 82 GLY A C 1
ATOM 659 O O . GLY A 1 82 ? 4.440 11.090 2.072 1.00 93.12 82 GLY A O 1
ATOM 660 N N . MET A 1 83 ? 4.165 9.360 3.488 1.00 94.75 83 MET A N 1
ATOM 661 C CA . MET A 1 83 ? 2.903 8.865 2.953 1.00 94.75 83 MET A CA 1
ATOM 662 C C . MET A 1 83 ? 1.869 8.838 4.075 1.00 94.75 83 MET A C 1
ATOM 664 O O . MET A 1 83 ? 2.197 8.443 5.193 1.00 94.75 83 MET A O 1
ATOM 668 N N . LEU A 1 84 ? 0.628 9.202 3.761 1.00 94.75 84 LEU A N 1
ATOM 669 C CA . LEU A 1 84 ? -0.537 8.890 4.581 1.00 94.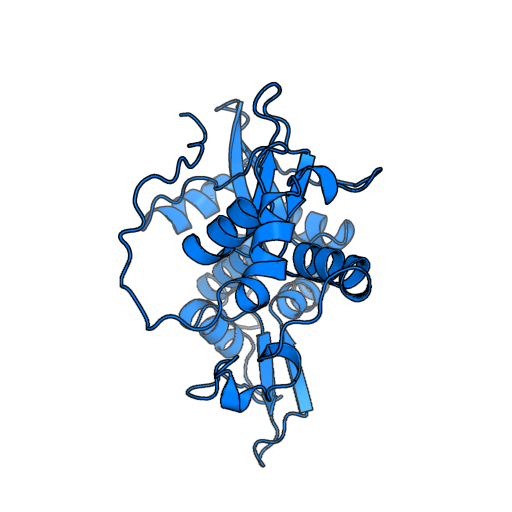75 84 LEU A CA 1
ATOM 670 C C . LEU A 1 84 ? -1.239 7.674 3.986 1.00 94.75 84 LEU A C 1
ATOM 672 O O . LEU A 1 84 ? -1.560 7.647 2.796 1.00 94.75 84 LEU A O 1
ATOM 676 N N . THR A 1 85 ? -1.464 6.655 4.805 1.00 93.62 85 THR A N 1
ATOM 677 C CA . THR A 1 85 ? -2.029 5.366 4.410 1.00 93.62 85 THR A CA 1
ATOM 678 C C . THR A 1 85 ? -3.136 4.932 5.364 1.00 93.62 85 THR A C 1
ATOM 680 O O . THR A 1 85 ? -3.326 5.482 6.444 1.00 93.62 85 THR A O 1
ATOM 683 N N . ILE A 1 86 ? -3.851 3.872 4.995 1.00 91.62 86 ILE A N 1
ATOM 684 C CA . ILE A 1 86 ? -4.877 3.277 5.861 1.00 91.62 86 ILE A CA 1
ATOM 685 C C . ILE A 1 86 ? -4.274 2.706 7.160 1.00 91.62 86 ILE A C 1
ATOM 687 O O . ILE A 1 86 ? -4.955 2.634 8.177 1.00 91.62 86 ILE A O 1
ATOM 691 N N . THR A 1 87 ? -2.990 2.333 7.163 1.00 91.31 87 THR A N 1
ATOM 692 C CA . THR A 1 87 ? -2.310 1.904 8.395 1.00 91.31 87 THR A CA 1
ATOM 693 C C . THR A 1 87 ? -2.242 3.045 9.410 1.00 91.31 87 THR A C 1
ATOM 695 O O . THR A 1 87 ? -2.443 2.802 10.594 1.00 91.31 87 THR A O 1
ATOM 698 N N . ASP A 1 88 ? -2.033 4.285 8.960 1.00 91.19 88 ASP A N 1
ATOM 699 C CA . ASP A 1 88 ? -2.035 5.454 9.843 1.00 91.19 88 ASP A CA 1
ATOM 700 C C . ASP A 1 88 ? -3.415 5.654 10.474 1.00 91.19 88 ASP A C 1
ATOM 702 O O . ASP A 1 88 ? -3.507 5.869 11.678 1.00 91.19 88 ASP A O 1
ATOM 706 N N . PHE A 1 89 ? -4.490 5.471 9.697 1.00 89.38 89 PHE A N 1
ATOM 707 C CA . PHE A 1 89 ? -5.860 5.514 10.220 1.00 89.38 89 PHE A CA 1
ATOM 708 C C . PHE A 1 89 ? -6.086 4.479 11.322 1.00 89.38 89 PHE A C 1
ATOM 710 O O . PHE A 1 89 ? -6.619 4.802 12.379 1.00 89.38 89 PHE A O 1
ATOM 717 N N . ILE A 1 90 ? -5.642 3.241 11.091 1.00 90.50 90 ILE A N 1
ATOM 718 C CA . ILE A 1 90 ? -5.740 2.152 12.068 1.00 90.50 90 ILE A CA 1
ATOM 719 C C . ILE A 1 90 ? -4.957 2.484 13.336 1.00 90.50 90 ILE A C 1
ATOM 721 O O . ILE A 1 90 ? -5.475 2.270 14.425 1.00 90.50 90 ILE A O 1
ATOM 725 N N . ASN A 1 91 ? -3.752 3.041 13.210 1.00 90.06 91 ASN A N 1
ATOM 726 C CA . ASN A 1 91 ? -2.941 3.438 14.360 1.00 90.06 91 ASN A CA 1
ATOM 727 C C . ASN A 1 91 ? -3.622 4.542 15.185 1.00 90.06 91 ASN A C 1
ATOM 729 O O . ASN A 1 91 ? -3.612 4.473 16.413 1.00 90.06 91 ASN A O 1
ATOM 733 N N . ILE A 1 92 ? -4.233 5.533 14.526 1.00 88.31 92 ILE A N 1
ATOM 734 C CA . ILE A 1 92 ? -4.978 6.605 15.202 1.00 88.31 92 ILE A CA 1
ATOM 735 C C . ILE A 1 92 ? -6.191 6.025 15.922 1.00 88.31 92 ILE A C 1
ATOM 737 O O . ILE A 1 92 ? -6.374 6.270 17.114 1.00 88.31 92 ILE A O 1
ATOM 741 N N . LEU A 1 93 ? -6.995 5.219 15.220 1.00 86.69 93 LEU A N 1
ATOM 742 C CA . LEU A 1 93 ? -8.156 4.570 15.816 1.00 86.69 93 LEU A CA 1
ATOM 743 C C . LEU A 1 93 ? -7.736 3.705 17.000 1.00 86.69 93 LEU A C 1
ATOM 745 O O . LEU A 1 93 ? -8.276 3.876 18.076 1.00 86.69 93 LEU A O 1
ATOM 749 N N . HIS A 1 94 ? -6.739 2.837 16.860 1.00 87.25 94 HIS A N 1
ATOM 750 C CA . HIS A 1 94 ? -6.295 1.977 17.955 1.00 87.25 94 HIS A CA 1
ATOM 751 C C . HIS A 1 94 ? -5.802 2.770 19.180 1.00 87.25 94 HIS A C 1
ATOM 753 O O . HIS A 1 94 ? -6.024 2.349 20.312 1.00 87.25 94 HIS A O 1
ATOM 759 N N . ARG A 1 95 ? -5.170 3.934 18.973 1.00 86.56 95 ARG A N 1
ATOM 760 C CA . ARG A 1 95 ? -4.657 4.775 20.066 1.00 86.56 95 ARG A CA 1
ATOM 761 C C . ARG A 1 95 ? -5.766 5.475 20.853 1.00 86.56 95 ARG A C 1
ATOM 763 O O . ARG A 1 95 ? -5.695 5.524 22.082 1.00 86.56 95 ARG A O 1
ATOM 770 N N . TYR A 1 96 ? -6.758 6.031 20.160 1.00 82.94 96 TYR A N 1
ATOM 771 C CA . TYR A 1 96 ? -7.782 6.879 20.784 1.00 82.94 96 TYR A CA 1
ATOM 772 C C . TYR A 1 96 ? -9.144 6.198 20.950 1.00 82.94 96 TYR A C 1
ATOM 774 O O . TYR A 1 96 ? -9.986 6.683 21.700 1.00 82.94 96 TYR A O 1
ATOM 782 N N . TYR A 1 97 ? -9.380 5.059 20.302 1.00 79.00 97 TYR A N 1
ATOM 783 C CA . TYR A 1 97 ? -10.612 4.303 20.478 1.00 79.00 97 TYR A CA 1
ATOM 784 C C . TYR A 1 97 ? -10.677 3.741 21.900 1.00 79.00 97 TYR A C 1
ATOM 786 O O . TYR A 1 97 ? -9.890 2.876 22.281 1.00 79.00 97 TYR A O 1
ATOM 794 N N . LYS A 1 98 ? -11.635 4.241 22.686 1.00 72.88 98 LYS A N 1
ATOM 795 C CA . LYS A 1 98 ? -11.932 3.748 24.039 1.00 72.88 98 LYS A CA 1
ATOM 796 C C . LYS A 1 98 ? -13.164 2.848 24.057 1.00 72.88 98 LYS A C 1
ATOM 798 O O . LYS A 1 98 ? -13.127 1.758 24.612 1.00 72.88 98 LYS A O 1
ATOM 803 N N . SER A 1 99 ? -14.259 3.310 23.459 1.00 68.94 99 SER A N 1
ATOM 804 C CA . SER A 1 99 ? -15.565 2.645 23.479 1.00 68.94 99 SER A CA 1
ATOM 805 C C . SER A 1 99 ? -16.375 3.046 22.241 1.00 68.94 99 SER A C 1
ATOM 807 O O . SER A 1 99 ? -16.193 4.167 21.760 1.00 68.94 99 SER A O 1
ATOM 809 N N . PRO A 1 100 ? -17.297 2.195 21.740 1.00 68.88 100 PRO A N 1
ATOM 810 C CA . PRO A 1 100 ? -18.190 2.548 20.632 1.00 68.88 100 PRO A CA 1
ATOM 811 C C . PRO A 1 100 ? -19.002 3.831 20.865 1.00 68.88 100 PRO A C 1
ATOM 813 O O . PRO A 1 100 ? -19.395 4.481 19.901 1.00 68.88 100 PRO A O 1
ATOM 816 N N . LEU A 1 101 ? -19.257 4.173 22.134 1.00 67.19 101 LEU A N 1
ATOM 817 C CA . LEU A 1 101 ? -20.105 5.293 22.555 1.00 67.19 101 LEU A CA 1
ATOM 818 C C . LEU A 1 101 ? -19.348 6.620 22.705 1.00 67.19 101 LEU A C 1
ATOM 820 O O . LEU A 1 101 ? -19.976 7.658 22.891 1.00 67.19 101 LEU A O 1
ATOM 824 N N . VAL A 1 102 ? -18.014 6.598 22.656 1.00 70.19 102 VAL A N 1
ATOM 825 C CA . VAL A 1 102 ? -17.179 7.787 22.865 1.00 70.19 102 VAL A CA 1
ATOM 826 C C . VAL A 1 102 ? -16.662 8.269 21.514 1.00 70.19 102 VAL A C 1
ATOM 828 O O . VAL A 1 102 ? -16.013 7.519 20.781 1.00 70.19 102 VAL A O 1
ATOM 831 N N . GLN A 1 103 ? -16.962 9.524 21.174 1.00 68.25 103 GLN A N 1
ATOM 832 C CA . GLN A 1 103 ? -16.397 10.172 19.993 1.00 68.25 103 GLN A CA 1
ATOM 833 C C . GLN A 1 103 ? -14.884 10.334 20.150 1.00 68.25 103 GLN A C 1
ATOM 835 O O . GLN A 1 103 ? -14.378 10.615 21.233 1.00 68.25 103 GLN A O 1
ATOM 840 N N . ILE A 1 104 ? -14.160 10.156 19.047 1.00 74.81 104 ILE A N 1
ATOM 841 C CA . ILE A 1 104 ? -12.707 10.316 19.012 1.00 74.81 104 ILE A CA 1
ATOM 842 C C . ILE A 1 104 ? -12.409 11.765 18.623 1.00 74.81 104 ILE A C 1
ATOM 844 O O . ILE A 1 104 ? -12.156 12.051 17.451 1.00 74.81 104 ILE A O 1
ATOM 848 N N . TYR A 1 105 ? -12.485 12.676 19.592 1.00 71.31 105 TYR A N 1
ATOM 849 C CA . TYR A 1 105 ? -12.266 14.112 19.373 1.00 71.31 105 TYR A CA 1
ATOM 850 C C . TYR A 1 105 ? -10.879 14.398 18.777 1.00 71.31 105 TYR A C 1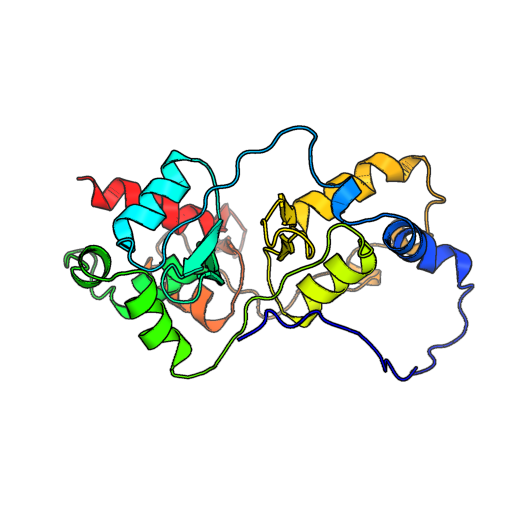
ATOM 852 O O . TYR A 1 105 ? -10.723 15.248 17.903 1.00 71.31 105 TYR A O 1
ATOM 860 N N . GLU A 1 106 ? -9.871 13.612 19.156 1.00 72.75 106 GLU A N 1
ATOM 861 C CA . GLU A 1 106 ? -8.497 13.752 18.674 1.00 72.75 106 GLU A CA 1
ATOM 862 C C . GLU A 1 106 ? -8.353 13.481 17.170 1.00 72.75 106 GLU A C 1
ATOM 864 O O . GLU A 1 106 ? -7.432 13.990 16.534 1.00 72.75 106 GLU A O 1
ATOM 869 N N . LEU A 1 107 ? -9.246 12.687 16.571 1.00 72.81 107 LEU A N 1
ATOM 870 C CA . LEU A 1 107 ? -9.247 12.464 15.122 1.00 72.81 107 LEU A CA 1
ATOM 871 C C . LEU A 1 107 ? -9.742 13.711 14.368 1.00 72.81 107 LEU A C 1
ATOM 873 O O . LEU A 1 107 ? -9.353 13.923 13.216 1.00 72.81 107 LEU A O 1
ATOM 877 N N . GLU A 1 108 ? -10.603 14.511 15.001 1.00 71.56 108 GLU A N 1
ATOM 878 C CA . GLU A 1 108 ? -11.190 15.720 14.416 1.00 71.56 108 GLU A CA 1
ATOM 879 C C . GLU A 1 108 ? -10.234 16.914 14.501 1.00 71.56 108 GLU A C 1
ATOM 881 O O . GLU A 1 108 ? -10.099 17.657 13.526 1.00 71.56 108 GLU A O 1
ATOM 886 N N . GLU A 1 109 ? -9.521 17.038 15.623 1.00 80.38 109 GLU A N 1
ATOM 887 C CA . GLU A 1 109 ? -8.646 18.179 15.912 1.00 80.38 109 GLU A CA 1
ATOM 888 C C . GLU A 1 109 ? -7.227 18.036 15.339 1.00 80.38 109 GLU A C 1
ATOM 890 O O . GLU A 1 109 ? -6.618 19.028 14.932 1.00 80.38 109 GLU A O 1
ATOM 895 N N . HIS A 1 110 ? -6.674 16.817 15.262 1.00 85.88 110 HIS A N 1
ATOM 896 C CA . HIS A 1 110 ? -5.291 16.651 14.812 1.00 85.88 110 HIS A CA 1
ATOM 897 C C . HIS A 1 110 ? -5.085 17.014 13.338 1.00 85.88 110 HIS A C 1
ATOM 899 O O . HIS A 1 110 ? -5.857 16.654 12.441 1.00 85.88 110 HIS A O 1
ATOM 905 N N . LYS A 1 111 ? -3.935 17.640 13.083 1.00 93.00 111 LYS A N 1
ATOM 906 C CA . LYS A 1 111 ? -3.343 17.783 11.754 1.00 93.00 111 LYS A CA 1
ATOM 907 C C . LYS A 1 111 ? -2.447 16.589 11.438 1.00 93.00 111 LYS A C 1
ATOM 909 O O . LYS A 1 111 ? -2.023 15.846 12.328 1.00 93.00 111 LYS A O 1
ATOM 914 N N . ILE A 1 112 ? -2.149 16.391 10.156 1.00 93.88 112 ILE A N 1
ATOM 915 C CA . ILE A 1 112 ? -1.243 15.320 9.723 1.00 93.88 112 ILE A CA 1
ATOM 916 C C . ILE A 1 112 ? 0.141 15.488 10.371 1.00 93.88 112 ILE A C 1
ATOM 918 O O . ILE A 1 112 ? 0.713 14.499 10.825 1.00 93.88 112 ILE A O 1
ATOM 922 N N . GLU A 1 113 ? 0.665 16.714 10.442 1.00 92.88 113 GLU A N 1
ATOM 923 C CA . GLU A 1 113 ? 1.950 17.023 11.085 1.00 92.88 113 GLU A CA 1
ATOM 924 C C . GLU A 1 113 ? 1.975 16.618 12.563 1.00 92.88 113 GLU A C 1
ATOM 926 O O . GLU A 1 113 ? 2.842 15.843 12.962 1.00 92.88 113 GLU A O 1
ATOM 931 N N . THR A 1 114 ? 0.967 17.019 13.344 1.00 91.31 114 THR A N 1
ATOM 932 C CA . THR A 1 114 ? 0.906 16.737 14.785 1.00 91.31 114 THR A CA 1
ATOM 933 C C . THR A 1 114 ? 0.784 15.240 15.055 1.00 91.31 114 THR A C 1
ATOM 935 O O . THR A 1 114 ? 1.437 14.708 15.948 1.00 91.31 114 THR A O 1
ATOM 938 N N . TRP A 1 115 ? -0.009 14.522 14.248 1.00 88.31 115 TRP A N 1
ATOM 939 C CA . TRP A 1 115 ? -0.091 13.063 14.344 1.00 88.31 115 TRP A CA 1
ATOM 940 C C . TRP A 1 115 ? 1.254 12.396 14.038 1.00 88.31 115 TRP A C 1
ATOM 942 O O . TRP A 1 115 ? 1.674 11.473 14.737 1.00 88.31 115 TRP A O 1
ATOM 952 N N . ARG A 1 116 ? 1.938 12.854 12.985 1.00 88.06 116 ARG A N 1
ATOM 953 C CA . ARG A 1 116 ? 3.230 12.294 12.583 1.00 88.06 116 ARG A CA 1
ATOM 954 C C . ARG A 1 116 ? 4.294 12.519 13.637 1.00 88.06 116 ARG A C 1
ATOM 956 O O . ARG A 1 116 ? 5.050 11.592 13.890 1.00 88.06 116 ARG A O 1
ATOM 963 N N . GLU A 1 117 ? 4.344 13.695 14.246 1.00 86.69 117 GLU A N 1
ATOM 964 C CA . GLU A 1 117 ? 5.268 13.974 15.344 1.00 86.69 117 GLU A CA 1
ATOM 965 C C . GLU A 1 117 ? 5.021 13.024 16.518 1.00 86.69 117 GLU A C 1
ATOM 967 O O . GLU A 1 117 ? 5.952 12.357 16.957 1.00 86.69 117 GLU A O 1
ATOM 972 N N . LEU A 1 118 ? 3.767 12.853 16.946 1.00 84.38 118 LEU A N 1
ATOM 973 C CA . LEU A 1 118 ? 3.413 11.929 18.029 1.00 84.38 118 LEU A CA 1
ATOM 974 C C . LEU A 1 118 ? 3.734 10.460 17.710 1.00 84.38 118 LEU A C 1
ATOM 976 O O . LEU A 1 118 ? 4.141 9.713 18.594 1.00 84.38 118 LEU A O 1
ATOM 980 N N . TYR A 1 119 ? 3.527 10.021 16.465 1.00 79.56 119 TYR A N 1
ATOM 981 C CA . TYR A 1 119 ? 3.747 8.626 16.066 1.00 79.56 119 TYR A CA 1
ATOM 982 C C . TYR A 1 119 ? 5.218 8.309 15.748 1.00 79.56 119 TYR A C 1
ATOM 984 O O . TYR A 1 119 ? 5.665 7.177 15.929 1.00 79.56 119 TYR A O 1
ATOM 992 N N . LEU A 1 120 ? 5.970 9.288 15.238 1.00 74.75 120 LEU A N 1
ATOM 993 C CA . LEU A 1 120 ? 7.369 9.127 14.832 1.00 74.75 120 LEU A CA 1
ATOM 994 C C . LEU A 1 120 ? 8.369 9.537 15.919 1.00 74.75 120 LEU A C 1
ATOM 996 O O . LEU A 1 120 ? 9.563 9.336 15.709 1.00 74.75 120 LEU A O 1
ATOM 1000 N N . GLN A 1 121 ? 7.915 10.043 17.072 1.00 68.38 121 GLN A N 1
ATOM 1001 C CA . GLN A 1 121 ? 8.765 10.288 18.247 1.00 68.38 121 GLN A CA 1
ATOM 1002 C C . GLN A 1 121 ? 9.633 9.068 18.600 1.00 68.38 121 GLN A C 1
ATOM 1004 O O . GLN A 1 121 ? 10.808 9.227 18.920 1.00 68.38 121 GLN A O 1
ATOM 1009 N N . ASP A 1 122 ? 9.097 7.856 18.429 1.00 63.09 122 ASP A N 1
ATOM 1010 C CA . ASP A 1 122 ? 9.810 6.610 18.734 1.00 63.09 122 ASP A CA 1
ATOM 1011 C C . ASP A 1 122 ? 10.711 6.108 17.587 1.00 63.09 122 ASP A C 1
ATOM 1013 O O . ASP A 1 122 ? 11.534 5.214 17.785 1.00 63.09 122 ASP A O 1
ATOM 1017 N N . SER A 1 123 ? 10.559 6.626 16.358 1.00 68.50 123 SER A N 1
ATOM 1018 C CA . SER A 1 123 ? 11.421 6.255 15.224 1.00 68.50 123 SER A CA 1
ATOM 1019 C C . SER A 1 123 ? 11.321 7.234 14.051 1.00 68.50 123 SER A C 1
ATOM 1021 O O . SER A 1 123 ? 10.269 7.376 13.421 1.00 68.50 123 SER A O 1
ATOM 1023 N N . PHE A 1 124 ? 12.451 7.835 13.670 1.00 72.00 124 PHE A N 1
ATOM 1024 C CA . PHE A 1 124 ? 12.541 8.587 12.422 1.00 72.00 124 PHE A CA 1
ATOM 1025 C C . PHE A 1 124 ? 12.453 7.631 11.225 1.00 72.00 124 PHE A C 1
ATOM 1027 O O . PHE A 1 124 ? 13.277 6.729 11.070 1.00 72.00 124 PHE A O 1
ATOM 1034 N N . LYS A 1 125 ? 11.448 7.827 10.366 1.00 77.81 125 LYS A N 1
ATOM 1035 C CA . LYS A 1 125 ? 11.266 7.061 9.126 1.00 77.81 125 LYS A CA 1
ATOM 1036 C C . LYS A 1 125 ? 11.194 8.024 7.944 1.00 77.81 125 LYS A C 1
ATOM 1038 O O . LYS A 1 125 ? 10.123 8.598 7.717 1.00 77.81 125 LYS A O 1
ATOM 1043 N N . PRO A 1 126 ? 12.305 8.233 7.215 1.00 84.25 126 PRO A N 1
ATOM 1044 C CA . PRO A 1 126 ? 12.294 9.100 6.048 1.00 84.25 126 PRO A CA 1
ATOM 1045 C C . PRO A 1 126 ? 11.384 8.523 4.961 1.00 84.25 126 PRO A C 1
ATOM 1047 O O . PRO A 1 126 ? 11.112 7.318 4.919 1.00 84.25 126 PRO A O 1
ATOM 1050 N N . LEU A 1 127 ? 10.911 9.393 4.068 1.00 90.19 127 LEU A N 1
ATOM 1051 C CA . LEU A 1 127 ? 10.181 8.950 2.891 1.00 90.19 127 LEU A CA 1
ATOM 1052 C C . LEU A 1 127 ? 11.097 8.091 2.014 1.00 90.19 127 LEU A C 1
ATOM 1054 O O . LEU A 1 127 ? 12.153 8.540 1.581 1.00 90.19 127 LEU A O 1
ATOM 1058 N N . VAL A 1 128 ? 10.648 6.876 1.713 1.00 94.81 128 VAL A N 1
ATOM 1059 C CA . VAL A 1 128 ? 11.271 6.020 0.706 1.00 94.81 128 VAL A CA 1
ATOM 1060 C C . VAL A 1 128 ? 10.588 6.294 -0.629 1.00 94.81 128 VAL A C 1
ATOM 1062 O O . VAL A 1 128 ? 9.377 6.108 -0.747 1.00 94.81 128 VAL A O 1
ATOM 1065 N N . SER A 1 129 ? 11.354 6.721 -1.627 1.00 96.44 129 SER A N 1
ATOM 1066 C CA . SER A 1 129 ? 10.896 6.964 -2.999 1.00 96.44 129 SER A CA 1
ATOM 1067 C C . SER A 1 129 ? 11.814 6.275 -4.008 1.00 96.44 129 SER A C 1
ATOM 1069 O O . SER A 1 129 ? 12.844 5.702 -3.645 1.00 96.44 129 SER A O 1
ATOM 1071 N N . ILE A 1 130 ? 11.417 6.279 -5.280 1.00 97.88 130 ILE A N 1
ATOM 1072 C CA . ILE A 1 130 ? 12.214 5.710 -6.367 1.00 97.88 130 ILE A CA 1
ATOM 1073 C C . ILE A 1 130 ? 12.177 6.599 -7.611 1.00 97.88 130 ILE A C 1
ATOM 1075 O O . ILE A 1 130 ? 11.148 7.193 -7.926 1.00 97.88 130 ILE A O 1
ATOM 1079 N N . SER A 1 131 ? 13.297 6.678 -8.331 1.00 98.06 131 SER A N 1
ATOM 1080 C CA . SER A 1 131 ? 13.371 7.395 -9.608 1.00 98.06 131 SER A CA 1
ATOM 1081 C C . SER A 1 131 ? 12.563 6.668 -10.692 1.00 98.06 131 SER A C 1
ATOM 1083 O O . SER A 1 131 ? 12.608 5.436 -10.749 1.00 98.06 131 SER A O 1
ATOM 1085 N N . PRO A 1 132 ? 11.884 7.381 -11.612 1.00 97.88 132 PRO A N 1
ATOM 1086 C CA . PRO A 1 132 ? 11.236 6.758 -12.768 1.00 97.88 132 PRO A CA 1
ATOM 1087 C C . PRO A 1 132 ? 12.212 5.961 -13.645 1.00 97.88 132 PRO A C 1
ATOM 1089 O O . PRO A 1 132 ? 11.792 5.010 -14.302 1.00 97.88 132 PRO A O 1
ATOM 1092 N N . ASN A 1 133 ? 13.503 6.308 -13.627 1.00 97.81 133 ASN A N 1
ATOM 1093 C CA . ASN A 1 133 ? 14.543 5.634 -14.405 1.00 97.81 133 ASN A CA 1
ATOM 1094 C C . ASN A 1 133 ? 15.131 4.389 -13.723 1.00 97.81 133 ASN A C 1
ATOM 1096 O O . ASN A 1 133 ? 15.844 3.636 -14.383 1.00 97.81 133 ASN A O 1
ATOM 1100 N N . ALA A 1 134 ? 14.853 4.167 -12.434 1.00 98.38 134 ALA A N 1
ATOM 1101 C CA . ALA A 1 134 ? 15.309 2.974 -11.726 1.00 98.38 134 ALA A CA 1
ATOM 1102 C C . ALA A 1 134 ? 14.561 1.725 -12.211 1.00 98.38 134 ALA A C 1
ATOM 1104 O O . ALA A 1 134 ? 13.444 1.820 -12.733 1.00 98.38 134 ALA A O 1
ATOM 1105 N N . SER A 1 135 ? 15.157 0.549 -12.016 1.00 98.44 135 SER A N 1
ATOM 1106 C CA . SER A 1 135 ? 14.566 -0.699 -12.496 1.00 98.44 135 SER A CA 1
ATOM 1107 C C . SER A 1 135 ? 13.370 -1.141 -11.643 1.00 98.44 135 SER A C 1
ATOM 1109 O O . SER A 1 135 ? 13.240 -0.781 -10.468 1.00 98.44 135 SER A O 1
ATOM 1111 N N . LEU A 1 136 ? 12.497 -1.983 -12.199 1.00 97.75 136 LEU A N 1
ATOM 1112 C CA . LEU A 1 136 ? 11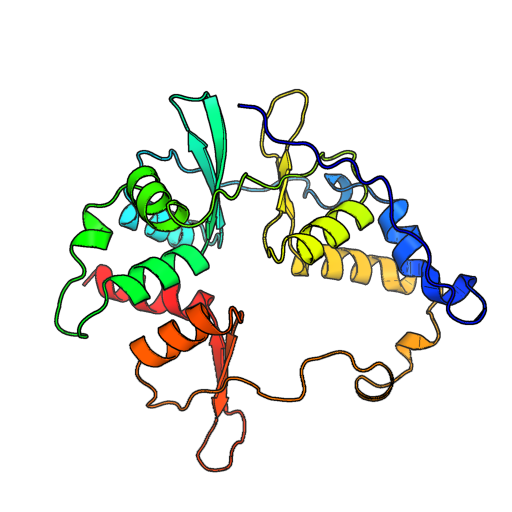.435 -2.621 -11.411 1.00 97.75 136 LEU A CA 1
ATOM 1113 C C . LEU A 1 136 ? 11.988 -3.566 -10.348 1.00 97.75 136 LEU A C 1
ATOM 1115 O O . LEU A 1 136 ? 11.348 -3.765 -9.315 1.00 97.75 136 LEU A O 1
ATOM 1119 N N . TYR A 1 137 ? 13.175 -4.124 -10.578 1.00 97.62 137 TYR A N 1
ATOM 1120 C CA . TYR A 1 137 ? 13.861 -4.940 -9.586 1.00 97.62 137 TYR A CA 1
ATOM 1121 C C . TYR A 1 137 ? 14.210 -4.115 -8.340 1.00 97.62 137 TYR A C 1
ATOM 1123 O O . TYR A 1 137 ? 13.959 -4.561 -7.217 1.00 97.62 137 TYR A O 1
ATOM 1131 N N . ASP A 1 138 ? 14.694 -2.884 -8.528 1.00 98.25 138 ASP A N 1
ATOM 1132 C CA . ASP A 1 138 ? 14.980 -1.957 -7.426 1.00 98.25 138 ASP A CA 1
ATOM 1133 C C . ASP A 1 138 ? 13.691 -1.553 -6.703 1.00 98.25 138 ASP A C 1
ATOM 1135 O O . ASP A 1 138 ? 13.656 -1.492 -5.472 1.00 98.25 138 ASP A O 1
ATOM 1139 N N . ALA A 1 139 ? 12.595 -1.359 -7.447 1.00 98.25 139 ALA A N 1
ATOM 1140 C CA . ALA A 1 139 ? 11.285 -1.065 -6.869 1.00 98.25 139 ALA A CA 1
ATOM 1141 C C . ALA A 1 139 ? 10.782 -2.196 -5.962 1.00 98.25 139 ALA A C 1
ATOM 1143 O O . ALA A 1 139 ? 10.360 -1.944 -4.830 1.00 98.25 139 ALA A O 1
ATOM 1144 N N . VAL A 1 140 ? 10.840 -3.446 -6.436 1.00 97.88 140 VAL A N 1
ATOM 1145 C CA . VAL A 1 140 ? 10.456 -4.629 -5.649 1.00 97.88 140 VAL A CA 1
ATOM 1146 C C . VAL A 1 140 ? 11.363 -4.776 -4.431 1.00 97.88 140 VAL A C 1
ATOM 1148 O O . VAL A 1 140 ? 10.866 -4.931 -3.316 1.00 97.88 140 VAL A O 1
ATOM 1151 N N . SER A 1 141 ? 12.676 -4.650 -4.618 1.00 97.75 141 SER A N 1
ATOM 1152 C CA . SER A 1 141 ? 13.654 -4.727 -3.529 1.00 97.75 141 SER A CA 1
ATOM 1153 C C . SER A 1 141 ? 13.392 -3.663 -2.461 1.00 97.75 141 SER A C 1
ATOM 1155 O O . SER A 1 141 ? 13.406 -3.967 -1.269 1.00 97.75 141 SER A O 1
ATOM 1157 N N . SER A 1 142 ? 13.068 -2.434 -2.873 1.00 97.31 142 SER A N 1
ATOM 1158 C CA . SER A 1 142 ? 12.731 -1.331 -1.971 1.00 97.31 142 SER A CA 1
ATOM 1159 C C . SER A 1 142 ? 11.429 -1.581 -1.200 1.00 97.31 142 SER A C 1
ATOM 1161 O O . SER A 1 142 ? 11.398 -1.386 0.018 1.00 97.31 142 SER A O 1
ATOM 1163 N N . LEU A 1 143 ? 10.375 -2.079 -1.861 1.00 96.94 143 LEU A N 1
ATOM 1164 C CA . LEU A 1 143 ? 9.113 -2.451 -1.205 1.00 96.94 143 LEU A CA 1
ATOM 1165 C C . LEU A 1 143 ? 9.330 -3.522 -0.119 1.00 96.94 143 LEU A C 1
ATOM 1167 O O . LEU A 1 143 ? 8.815 -3.383 0.994 1.00 96.94 143 LEU A O 1
ATOM 1171 N N . LEU A 1 144 ? 10.123 -4.555 -0.427 1.00 95.44 144 LEU A N 1
ATOM 1172 C CA . LEU A 1 144 ? 10.408 -5.671 0.479 1.00 95.44 144 LEU A CA 1
ATOM 1173 C C . LEU A 1 144 ? 11.320 -5.259 1.641 1.00 95.44 144 LEU A C 1
ATOM 1175 O O . LEU A 1 144 ? 10.967 -5.482 2.801 1.00 95.44 144 LEU A O 1
ATOM 1179 N N . LYS A 1 145 ? 12.456 -4.608 1.349 1.00 95.50 145 LYS A N 1
ATOM 1180 C CA . LYS A 1 145 ? 13.443 -4.170 2.353 1.00 95.50 145 LYS A CA 1
ATOM 1181 C C . LYS A 1 145 ? 12.819 -3.223 3.374 1.00 95.50 145 LYS A C 1
ATOM 1183 O O . LYS A 1 145 ? 13.018 -3.389 4.575 1.00 95.50 145 LYS A O 1
ATOM 1188 N N . ASN A 1 146 ? 12.021 -2.267 2.901 1.00 92.94 146 ASN A N 1
ATOM 1189 C CA . ASN A 1 146 ? 11.382 -1.274 3.762 1.00 92.94 146 ASN A CA 1
ATOM 1190 C C . ASN A 1 146 ? 10.041 -1.751 4.346 1.00 92.94 146 ASN A C 1
ATOM 1192 O O . ASN A 1 146 ? 9.448 -1.042 5.157 1.00 92.94 146 ASN A O 1
ATOM 1196 N N . LYS A 1 147 ? 9.558 -2.946 3.966 1.00 92.81 147 LYS A N 1
ATOM 1197 C CA . LYS A 1 147 ? 8.265 -3.517 4.393 1.00 92.81 147 LYS A CA 1
ATOM 1198 C C . LYS A 1 147 ? 7.091 -2.553 4.156 1.00 92.81 147 LYS A C 1
ATOM 1200 O O . LYS A 1 147 ? 6.212 -2.393 5.005 1.00 92.81 147 LYS A O 1
ATOM 1205 N N . ILE A 1 148 ? 7.082 -1.899 2.994 1.00 94.06 148 ILE A N 1
ATOM 1206 C CA . ILE A 1 148 ? 6.070 -0.910 2.598 1.00 94.06 148 ILE A CA 1
ATOM 1207 C C . ILE A 1 148 ? 5.249 -1.403 1.409 1.00 94.06 148 ILE A C 1
ATOM 1209 O O . ILE A 1 148 ? 5.700 -2.178 0.577 1.00 94.06 148 ILE A O 1
ATOM 1213 N N . HIS A 1 149 ? 4.006 -0.934 1.316 1.00 94.94 149 HIS A N 1
ATOM 1214 C CA . HIS A 1 149 ? 3.060 -1.367 0.278 1.00 94.94 149 HIS A CA 1
ATOM 1215 C C . HIS A 1 149 ? 2.865 -0.318 -0.829 1.00 94.94 149 HIS A C 1
ATOM 1217 O O . HIS A 1 149 ? 2.148 -0.571 -1.803 1.00 94.94 149 HIS A O 1
ATOM 1223 N N . ARG A 1 150 ? 3.441 0.873 -0.641 1.00 96.06 150 ARG A N 1
ATOM 1224 C CA . ARG A 1 150 ? 3.288 2.063 -1.480 1.00 96.06 150 ARG A CA 1
ATOM 1225 C C . ARG A 1 150 ? 4.670 2.670 -1.667 1.00 96.06 150 ARG A C 1
ATOM 1227 O O . ARG A 1 150 ? 5.268 3.080 -0.679 1.00 96.06 150 ARG A O 1
ATOM 1234 N N . LEU A 1 151 ? 5.146 2.714 -2.904 1.00 97.94 151 LEU A N 1
ATOM 1235 C CA . LEU A 1 151 ? 6.437 3.301 -3.249 1.00 97.94 151 LEU A CA 1
ATOM 1236 C C . LEU A 1 151 ? 6.202 4.447 -4.242 1.00 97.94 151 LEU A C 1
ATOM 1238 O O . LEU A 1 151 ? 5.844 4.172 -5.389 1.00 97.94 151 LEU A O 1
ATOM 1242 N N . PRO A 1 152 ? 6.307 5.718 -3.822 1.00 97.62 152 PRO A N 1
ATOM 1243 C CA . PRO A 1 152 ? 6.164 6.843 -4.734 1.00 97.62 152 PRO A CA 1
ATOM 1244 C C . PRO A 1 152 ? 7.322 6.886 -5.734 1.00 97.62 152 PRO A C 1
ATOM 1246 O O . PRO A 1 152 ? 8.493 6.810 -5.360 1.00 97.62 152 PRO A O 1
ATOM 1249 N N . VAL A 1 153 ? 6.965 7.024 -7.007 1.00 97.88 153 VAL A N 1
ATOM 1250 C CA . VAL A 1 153 ? 7.882 7.310 -8.107 1.00 97.88 153 VAL A CA 1
ATOM 1251 C C . VAL A 1 153 ? 8.025 8.820 -8.185 1.00 97.88 153 VAL A C 1
ATOM 1253 O O . VAL A 1 153 ? 7.040 9.506 -8.461 1.00 97.88 153 VAL A O 1
ATOM 1256 N N . VAL A 1 154 ? 9.220 9.329 -7.914 1.00 96.38 154 VAL A N 1
ATOM 1257 C CA . VAL A 1 154 ? 9.505 10.764 -7.838 1.00 96.38 154 VAL A CA 1
ATOM 1258 C C . VAL A 1 154 ? 10.530 11.109 -8.902 1.00 96.38 154 VAL A C 1
ATOM 1260 O O . VAL A 1 154 ? 11.581 10.474 -8.983 1.00 96.38 154 VAL A O 1
ATOM 1263 N N . ASP A 1 155 ? 10.214 12.098 -9.727 1.00 94.94 155 ASP A N 1
ATOM 1264 C CA . ASP A 1 155 ? 11.163 12.636 -10.690 1.00 94.94 155 ASP A CA 1
ATOM 1265 C C . ASP A 1 155 ? 12.251 13.438 -9.955 1.00 94.94 155 ASP A C 1
ATOM 1267 O O . ASP A 1 155 ? 11.926 14.439 -9.315 1.00 94.94 155 ASP A O 1
ATOM 1271 N N . PRO A 1 156 ? 13.533 13.036 -10.023 1.00 93.06 156 PRO A N 1
ATOM 1272 C CA . PRO A 1 156 ? 14.608 13.739 -9.329 1.00 93.06 156 PRO A CA 1
ATOM 1273 C C . PRO A 1 156 ? 14.877 15.143 -9.885 1.00 93.06 156 PRO A C 1
ATOM 1275 O O . PRO A 1 156 ? 15.461 15.954 -9.174 1.00 93.06 156 PRO A O 1
ATOM 1278 N N . LEU A 1 157 ? 14.475 15.440 -11.128 1.00 91.69 157 LEU A N 1
ATOM 1279 C CA . LEU A 1 157 ? 14.715 16.749 -11.742 1.00 91.69 157 LEU A CA 1
ATOM 1280 C C . LEU A 1 157 ? 13.726 17.802 -11.243 1.00 91.69 157 LEU A C 1
ATOM 1282 O O . LEU A 1 157 ? 14.120 18.919 -10.921 1.00 91.69 157 LEU A O 1
ATOM 1286 N N . THR A 1 158 ? 12.442 17.450 -11.185 1.00 91.12 158 THR A N 1
ATOM 1287 C CA . THR A 1 158 ? 11.381 18.381 -10.772 1.00 91.12 158 THR A CA 1
ATOM 1288 C C . THR A 1 158 ? 10.971 18.233 -9.309 1.00 91.12 158 THR A C 1
ATOM 1290 O O . THR A 1 158 ? 10.308 19.114 -8.771 1.00 91.12 158 THR A O 1
ATOM 1293 N N . GLY A 1 159 ? 11.305 17.110 -8.668 1.00 89.12 159 GLY A N 1
ATOM 1294 C CA . GLY A 1 159 ? 10.801 16.743 -7.344 1.00 89.12 159 GLY A CA 1
ATOM 1295 C C . GLY A 1 159 ? 9.345 16.264 -7.350 1.00 89.12 159 GLY A C 1
ATOM 1296 O O . GLY A 1 159 ? 8.804 15.941 -6.292 1.00 89.12 159 GLY A O 1
ATOM 1297 N N . ASN A 1 160 ? 8.695 16.184 -8.517 1.00 91.75 160 ASN A N 1
ATOM 1298 C CA . ASN A 1 160 ? 7.293 15.799 -8.623 1.00 91.75 160 ASN A CA 1
ATOM 1299 C C . ASN A 1 160 ? 7.097 14.301 -8.382 1.00 91.75 160 ASN A C 1
ATOM 1301 O O . ASN A 1 160 ? 7.778 13.457 -8.966 1.00 91.75 160 ASN A O 1
ATOM 1305 N N . THR A 1 161 ? 6.085 13.955 -7.586 1.00 94.81 161 THR A N 1
ATOM 1306 C CA . THR A 1 161 ? 5.615 12.569 -7.511 1.00 94.81 161 THR A CA 1
ATOM 1307 C C . THR A 1 161 ? 4.775 12.262 -8.749 1.00 94.81 161 THR A C 1
ATOM 1309 O O . THR A 1 161 ? 3.741 12.884 -8.971 1.00 94.81 161 THR A O 1
ATOM 1312 N N . LEU A 1 162 ? 5.207 11.291 -9.550 1.00 95.62 162 LEU A N 1
ATOM 1313 C CA . LEU A 1 162 ? 4.554 10.903 -10.801 1.00 95.62 162 LEU A CA 1
ATOM 1314 C C . LEU A 1 162 ? 3.484 9.830 -10.579 1.00 95.62 162 LEU A C 1
ATOM 1316 O O . LEU A 1 162 ? 2.413 9.859 -11.180 1.00 95.62 162 LEU A O 1
ATOM 1320 N N . TYR A 1 163 ? 3.784 8.848 -9.726 1.00 97.12 163 TYR A N 1
ATOM 1321 C CA . TYR A 1 163 ? 2.929 7.682 -9.517 1.00 97.12 163 TYR A CA 1
ATOM 1322 C C . TYR A 1 163 ? 3.213 7.003 -8.175 1.00 97.12 163 TYR A C 1
ATOM 1324 O O . TYR A 1 163 ? 4.242 7.244 -7.553 1.00 97.12 163 TYR A O 1
ATOM 1332 N N . ILE A 1 164 ? 2.324 6.111 -7.727 1.00 97.62 164 ILE A N 1
ATOM 1333 C CA . ILE A 1 164 ? 2.550 5.267 -6.545 1.00 97.62 164 ILE A CA 1
ATOM 1334 C C . ILE A 1 164 ? 2.565 3.803 -6.982 1.00 97.62 164 ILE A C 1
ATOM 1336 O O . ILE A 1 164 ? 1.519 3.212 -7.274 1.00 97.62 164 ILE A O 1
ATOM 1340 N N . LEU A 1 165 ? 3.751 3.197 -6.975 1.00 97.44 165 LEU A N 1
ATOM 1341 C CA . LEU A 1 165 ? 3.933 1.778 -7.248 1.00 97.44 165 LEU A CA 1
ATOM 1342 C C . LEU A 1 165 ? 3.427 0.913 -6.093 1.00 97.44 165 LEU A C 1
ATOM 1344 O O . LEU A 1 165 ? 3.443 1.286 -4.917 1.00 97.44 165 LEU A O 1
ATOM 1348 N N . THR A 1 166 ? 2.934 -0.271 -6.457 1.00 97.06 166 THR A N 1
ATOM 1349 C CA . THR A 1 166 ? 2.345 -1.244 -5.533 1.00 97.06 166 THR A CA 1
ATOM 1350 C C . THR A 1 166 ? 2.678 -2.653 -5.998 1.00 97.06 166 THR A C 1
ATOM 1352 O O . THR A 1 166 ? 2.728 -2.896 -7.206 1.00 97.06 166 THR A O 1
ATOM 1355 N N . HIS A 1 167 ? 2.772 -3.601 -5.063 1.00 96.75 167 HIS A N 1
ATOM 1356 C CA . HIS A 1 167 ? 2.919 -5.028 -5.377 1.00 96.75 167 HIS A CA 1
ATOM 1357 C C . HIS A 1 167 ? 1.891 -5.507 -6.416 1.00 96.75 167 HIS A C 1
ATOM 1359 O O . HIS A 1 167 ? 2.243 -6.155 -7.396 1.00 96.75 167 HIS A O 1
ATOM 1365 N N . LYS A 1 168 ? 0.618 -5.105 -6.264 1.00 95.44 168 LYS A N 1
ATOM 1366 C CA . LYS A 1 168 ? -0.468 -5.463 -7.192 1.00 95.44 168 LYS A CA 1
ATOM 1367 C C . LYS A 1 168 ? -0.206 -4.978 -8.620 1.00 95.44 168 LYS A C 1
ATOM 1369 O O . LYS A 1 168 ? -0.540 -5.686 -9.564 1.00 95.44 168 LYS A O 1
ATOM 1374 N N . ARG A 1 169 ? 0.327 -3.764 -8.796 1.00 96.25 169 ARG A N 1
ATOM 1375 C CA . ARG A 1 169 ? 0.600 -3.207 -10.133 1.00 96.25 169 ARG A CA 1
ATOM 1376 C C . ARG A 1 169 ? 1.800 -3.879 -10.784 1.00 96.25 169 ARG A C 1
ATOM 1378 O O . ARG A 1 169 ? 1.691 -4.236 -11.949 1.00 96.25 169 ARG A O 1
ATOM 1385 N N . ILE A 1 170 ? 2.858 -4.130 -10.017 1.00 97.12 170 ILE A N 1
ATOM 1386 C CA . ILE A 1 170 ? 4.042 -4.852 -10.496 1.00 97.12 170 ILE A CA 1
ATOM 1387 C C . ILE A 1 170 ? 3.664 -6.273 -10.926 1.00 97.12 170 ILE A C 1
ATOM 1389 O O . ILE A 1 170 ? 3.954 -6.670 -12.048 1.00 97.12 170 ILE A O 1
ATOM 1393 N N . LEU A 1 171 ? 2.921 -7.009 -10.094 1.00 96.06 171 LEU A N 1
ATOM 1394 C CA . LEU A 1 171 ? 2.499 -8.370 -10.433 1.00 96.06 171 LEU A CA 1
ATOM 1395 C C . LEU A 1 171 ? 1.560 -8.407 -11.648 1.00 96.06 171 LEU A C 1
ATOM 1397 O O . LEU A 1 171 ? 1.688 -9.284 -12.499 1.00 96.06 171 LEU A O 1
ATOM 1401 N N . LYS A 1 172 ? 0.640 -7.437 -11.768 1.00 96.12 172 LYS A N 1
ATOM 1402 C CA . LYS A 1 172 ? -0.196 -7.294 -12.971 1.00 96.12 172 LYS A CA 1
ATOM 1403 C C . LYS A 1 172 ? 0.645 -7.041 -14.219 1.00 96.12 172 LYS A C 1
ATOM 1405 O O . LYS A 1 172 ? 0.356 -7.644 -15.241 1.00 96.12 172 LYS A O 1
ATOM 1410 N N . PHE A 1 173 ? 1.657 -6.181 -14.129 1.00 95.06 173 PHE A N 1
ATOM 1411 C CA . PHE A 1 173 ? 2.563 -5.908 -15.239 1.00 95.06 173 PHE A CA 1
ATOM 1412 C C . PHE A 1 173 ? 3.320 -7.173 -15.656 1.00 95.06 173 PHE A C 1
ATOM 1414 O O . PHE A 1 173 ? 3.230 -7.571 -16.809 1.00 95.06 173 PHE A O 1
ATOM 1421 N N . LEU A 1 174 ? 3.936 -7.891 -14.708 1.00 93.75 174 LEU A N 1
ATOM 1422 C CA . LEU A 1 174 ? 4.605 -9.172 -14.983 1.00 93.75 174 LEU A CA 1
ATOM 1423 C C . LEU A 1 174 ? 3.665 -10.193 -15.637 1.00 93.75 174 LEU A C 1
ATOM 1425 O O . LEU A 1 174 ? 4.067 -10.920 -16.543 1.00 93.75 174 LEU A O 1
ATOM 1429 N N . LYS A 1 175 ? 2.399 -10.237 -15.203 1.00 92.81 175 LYS A N 1
ATOM 1430 C CA . LYS A 1 175 ? 1.396 -11.147 -15.764 1.00 92.81 175 LYS A CA 1
ATOM 1431 C C . LYS A 1 175 ? 1.058 -10.837 -17.226 1.00 92.81 175 LYS A C 1
ATOM 1433 O O . LYS A 1 175 ? 0.754 -11.780 -17.951 1.00 92.81 175 LYS A O 1
ATOM 1438 N N . LEU A 1 176 ? 1.105 -9.574 -17.658 1.00 92.44 176 LEU A N 1
ATOM 1439 C CA . LEU A 1 176 ? 0.826 -9.200 -19.052 1.00 92.44 176 LEU A CA 1
ATOM 1440 C C . LEU A 1 176 ? 1.861 -9.795 -20.014 1.00 92.44 176 LEU A C 1
ATOM 1442 O O . LEU A 1 176 ? 1.484 -10.321 -21.052 1.00 92.44 176 LEU A O 1
ATOM 1446 N N . PHE A 1 177 ? 3.134 -9.802 -19.617 1.00 90.25 177 PHE A N 1
ATOM 1447 C CA . PHE A 1 177 ? 4.240 -10.304 -20.439 1.00 90.25 177 PHE A CA 1
ATOM 1448 C C . PHE A 1 177 ? 4.582 -11.775 -20.167 1.00 90.25 177 PHE A C 1
ATOM 1450 O O . PHE A 1 177 ? 5.514 -12.321 -20.749 1.00 90.25 177 PHE A O 1
ATOM 1457 N N . ILE A 1 178 ? 3.843 -12.454 -19.279 1.00 86.44 178 ILE A N 1
ATOM 1458 C CA . ILE A 1 178 ? 4.202 -13.810 -18.834 1.00 86.44 178 ILE A CA 1
ATOM 1459 C C . ILE A 1 178 ? 4.199 -14.839 -19.964 1.00 86.44 178 ILE A C 1
ATOM 1461 O O . ILE A 1 178 ? 4.913 -15.830 -19.880 1.00 86.44 178 ILE A O 1
ATOM 1465 N N . SER A 1 179 ? 3.373 -14.626 -20.990 1.00 84.75 179 SER A N 1
ATOM 1466 C CA . SER A 1 179 ? 3.254 -15.531 -22.136 1.00 84.75 179 SER A CA 1
ATOM 1467 C C . SER A 1 179 ? 4.412 -15.378 -23.123 1.00 84.75 179 SER A C 1
ATOM 1469 O O . SER A 1 179 ? 4.680 -16.302 -23.881 1.00 84.75 179 SER A O 1
ATOM 1471 N N . GLU A 1 180 ? 5.084 -14.226 -23.107 1.00 87.38 180 GLU A N 1
ATOM 1472 C CA . GLU A 1 180 ? 6.217 -13.894 -23.981 1.00 87.38 180 GLU A CA 1
ATOM 1473 C C . GLU A 1 180 ? 7.561 -14.304 -23.361 1.00 87.38 180 GLU A C 1
ATOM 1475 O O . GLU A 1 180 ? 8.593 -14.305 -24.027 1.00 87.38 180 GLU A O 1
ATOM 1480 N N . MET A 1 181 ? 7.558 -14.669 -22.077 1.00 87.00 181 MET A N 1
ATOM 1481 C CA . MET A 1 181 ? 8.738 -15.099 -21.338 1.00 87.00 181 MET A CA 1
ATOM 1482 C C . MET A 1 181 ? 8.834 -16.633 -21.286 1.00 87.00 181 MET A C 1
ATOM 1484 O O . MET A 1 181 ? 7.808 -17.303 -21.128 1.00 87.00 181 MET A O 1
ATOM 1488 N N . PRO A 1 182 ? 10.051 -17.215 -21.342 1.00 88.38 182 PRO A N 1
ATOM 1489 C CA . PRO A 1 182 ? 10.253 -18.625 -21.021 1.00 88.38 182 PRO A CA 1
ATOM 1490 C C . PRO A 1 182 ? 9.661 -18.938 -19.646 1.00 88.38 182 PRO A C 1
ATOM 1492 O O . PRO A 1 182 ? 9.877 -18.180 -18.703 1.00 88.38 182 PRO A O 1
ATOM 1495 N N . LYS A 1 183 ? 8.895 -20.027 -19.529 1.00 87.38 183 LYS A N 1
ATOM 1496 C CA . LYS A 1 183 ? 8.262 -20.423 -18.265 1.00 87.38 183 LYS A CA 1
ATOM 1497 C C . LYS A 1 183 ? 9.284 -21.137 -17.384 1.00 87.38 183 LYS A C 1
ATOM 1499 O O . LYS A 1 183 ? 9.673 -22.249 -17.736 1.00 87.38 183 LYS A O 1
ATOM 1504 N N . PRO A 1 184 ? 9.682 -20.559 -16.241 1.00 89.00 184 PRO A N 1
ATOM 1505 C CA . PRO A 1 184 ? 10.579 -21.242 -15.325 1.00 89.00 184 PRO A CA 1
ATOM 1506 C C . PRO A 1 184 ? 9.936 -22.499 -14.743 1.00 89.00 184 PRO A C 1
ATOM 1508 O O . PRO A 1 184 ? 8.735 -22.517 -14.459 1.00 89.00 184 PRO A O 1
ATOM 1511 N N . SER A 1 185 ? 10.753 -23.515 -14.478 1.00 89.88 185 SER A N 1
ATOM 1512 C CA . SER A 1 185 ? 10.321 -24.793 -13.895 1.00 89.88 185 SER A CA 1
ATOM 1513 C C . SER A 1 185 ? 9.650 -24.656 -12.524 1.00 89.88 185 SER A C 1
ATOM 1515 O O . SER A 1 185 ? 8.783 -25.452 -12.178 1.00 89.88 185 SER A O 1
ATOM 1517 N N . PHE A 1 186 ? 9.972 -23.620 -11.744 1.00 89.81 186 PHE A N 1
ATOM 1518 C CA . PHE A 1 186 ? 9.320 -23.405 -10.449 1.00 89.81 186 PHE A CA 1
ATOM 1519 C C . PHE A 1 186 ? 7.827 -23.060 -10.573 1.00 89.81 186 PHE A C 1
ATOM 1521 O O . PHE A 1 186 ? 7.097 -23.213 -9.606 1.00 89.81 186 PHE A O 1
ATOM 1528 N N . LEU A 1 187 ? 7.328 -22.620 -11.736 1.00 90.25 187 LEU A N 1
ATOM 1529 C CA . LEU A 1 187 ? 5.895 -22.337 -11.905 1.00 90.25 187 LEU A CA 1
ATOM 1530 C C . LEU A 1 187 ? 5.020 -23.595 -11.930 1.00 90.25 187 LEU A C 1
ATOM 1532 O O . LEU A 1 187 ? 3.807 -23.478 -11.767 1.00 90.25 187 LEU A O 1
ATOM 1536 N N . SER A 1 188 ? 5.603 -24.770 -12.183 1.00 91.19 188 SER A N 1
ATOM 1537 C CA . SER A 1 188 ? 4.887 -26.048 -12.105 1.00 91.19 188 SER A CA 1
ATOM 1538 C C . SER A 1 188 ? 4.936 -26.679 -10.714 1.00 91.19 188 SER A C 1
ATOM 1540 O O . SER A 1 188 ? 4.314 -27.717 -10.516 1.00 91.19 188 SER A O 1
ATOM 1542 N N . GLN A 1 189 ? 5.665 -26.078 -9.770 1.00 94.25 189 GLN A N 1
ATOM 1543 C CA . GLN A 1 189 ? 5.729 -26.540 -8.386 1.00 94.25 189 GLN A CA 1
ATOM 1544 C C . GLN A 1 189 ? 4.544 -25.995 -7.581 1.00 94.25 189 GLN A C 1
ATOM 1546 O O . GLN A 1 189 ? 4.003 -24.919 -7.856 1.00 94.25 189 GLN A O 1
ATOM 1551 N N . THR A 1 190 ? 4.131 -26.753 -6.576 1.00 96.31 190 THR A N 1
ATOM 1552 C CA . THR A 1 190 ? 3.077 -26.379 -5.633 1.00 96.31 190 THR A CA 1
ATOM 1553 C C . THR A 1 190 ? 3.549 -25.283 -4.671 1.00 96.31 190 THR A C 1
ATOM 1555 O O . THR A 1 190 ? 4.743 -25.051 -4.474 1.00 96.31 190 THR A O 1
ATOM 1558 N N . LEU A 1 191 ? 2.597 -24.602 -4.022 1.00 95.56 191 LEU A N 1
ATOM 1559 C CA . LEU A 1 191 ? 2.915 -23.602 -2.992 1.00 95.56 191 LEU A CA 1
ATOM 1560 C C . LEU A 1 191 ? 3.676 -24.205 -1.802 1.00 95.56 191 LEU A C 1
ATOM 1562 O O . LEU A 1 191 ? 4.483 -23.506 -1.192 1.00 95.56 191 LEU A O 1
ATOM 1566 N N . GLU A 1 192 ? 3.414 -25.478 -1.488 1.00 94.94 192 GLU A N 1
ATOM 1567 C CA . GLU A 1 192 ? 4.077 -26.220 -0.415 1.00 94.94 192 GLU A CA 1
ATOM 1568 C C . GLU A 1 192 ? 5.543 -26.506 -0.759 1.00 94.94 192 GLU A C 1
ATOM 1570 O O . GLU A 1 192 ? 6.423 -26.175 0.033 1.00 94.94 192 GLU A O 1
ATOM 1575 N N . GLU A 1 193 ? 5.822 -27.010 -1.966 1.00 95.38 193 GLU A N 1
ATOM 1576 C CA . GLU A 1 193 ? 7.192 -27.267 -2.446 1.00 95.38 193 GLU A CA 1
ATOM 1577 C C . GLU A 1 193 ? 8.047 -25.994 -2.467 1.00 95.38 193 GLU A C 1
ATOM 1579 O O . GLU A 1 193 ? 9.226 -26.018 -2.114 1.00 95.38 193 GLU A O 1
ATOM 1584 N N . LEU A 1 194 ? 7.444 -24.863 -2.845 1.00 95.00 194 LEU A N 1
ATOM 1585 C CA . LEU A 1 194 ? 8.123 -23.567 -2.896 1.00 95.00 194 LEU A CA 1
ATOM 1586 C C . LEU A 1 194 ? 8.174 -22.845 -1.546 1.00 95.00 194 LEU A C 1
ATOM 1588 O O . LEU A 1 194 ? 8.850 -21.819 -1.436 1.00 95.00 194 LEU A O 1
ATOM 1592 N N . ASN A 1 195 ? 7.439 -23.332 -0.542 1.00 95.56 195 ASN A N 1
ATOM 1593 C CA . ASN A 1 195 ? 7.250 -22.674 0.749 1.00 95.56 195 ASN A CA 1
ATOM 1594 C C . ASN A 1 195 ? 6.822 -21.193 0.608 1.00 95.56 195 ASN A C 1
ATOM 1596 O O . ASN A 1 195 ? 7.330 -20.301 1.295 1.00 95.56 195 ASN A O 1
ATOM 1600 N N . ILE A 1 196 ? 5.900 -20.912 -0.323 1.00 95.12 196 ILE A N 1
ATOM 1601 C CA . ILE A 1 196 ? 5.388 -19.556 -0.572 1.00 95.12 196 ILE A CA 1
ATOM 1602 C C . ILE A 1 196 ? 4.126 -19.335 0.255 1.00 95.12 196 ILE A C 1
ATOM 1604 O O . ILE A 1 196 ? 3.037 -19.787 -0.096 1.00 95.12 196 ILE A O 1
ATOM 1608 N N . GLY A 1 197 ? 4.274 -18.572 1.332 1.00 94.19 197 GLY A N 1
ATOM 1609 C CA . GLY A 1 197 ? 3.174 -18.169 2.199 1.00 94.19 197 GLY A CA 1
ATOM 1610 C C . GLY A 1 197 ? 3.573 -18.190 3.667 1.00 94.19 197 GLY A C 1
ATOM 1611 O O . GLY A 1 197 ? 4.670 -18.603 4.033 1.00 94.19 197 GLY A O 1
ATOM 1612 N N . THR A 1 198 ? 2.656 -17.742 4.517 1.00 95.31 198 THR A N 1
ATOM 1613 C CA . THR A 1 198 ? 2.746 -17.951 5.963 1.00 95.31 198 THR A CA 1
ATOM 1614 C C . THR A 1 198 ? 1.741 -19.039 6.311 1.00 95.31 198 THR A C 1
ATOM 1616 O O . THR A 1 198 ? 0.560 -18.875 6.022 1.00 95.31 198 THR A O 1
ATOM 1619 N N . PHE A 1 199 ? 2.201 -20.138 6.914 1.00 94.81 199 PHE A N 1
ATOM 1620 C CA . PHE A 1 199 ? 1.367 -21.315 7.221 1.00 94.81 199 PHE A CA 1
ATOM 1621 C C . PHE A 1 199 ? 1.224 -21.594 8.725 1.00 94.81 199 PHE A C 1
ATOM 1623 O O . PHE A 1 199 ? 0.577 -22.556 9.128 1.00 94.81 199 PHE A O 1
ATOM 1630 N N . ARG A 1 200 ? 1.846 -20.771 9.575 1.00 93.44 200 ARG A N 1
ATOM 1631 C CA . ARG A 1 200 ? 1.824 -20.905 11.038 1.00 93.44 200 ARG A CA 1
ATOM 1632 C C . ARG A 1 200 ? 1.521 -19.557 11.673 1.00 93.44 200 ARG A C 1
ATOM 1634 O O . ARG A 1 200 ? 1.856 -18.527 11.095 1.00 93.44 200 ARG A O 1
ATOM 1641 N N . SER A 1 201 ? 0.917 -19.583 12.860 1.00 92.94 201 SER A N 1
ATOM 1642 C CA . SER A 1 201 ? 0.588 -18.377 13.633 1.00 92.94 201 SER A CA 1
ATOM 1643 C C . SER A 1 201 ? -0.217 -17.352 12.824 1.00 92.94 201 SER A C 1
ATOM 1645 O O . SER A 1 201 ? 0.084 -16.161 12.831 1.00 92.94 201 SER A O 1
ATOM 1647 N N . ILE A 1 202 ? -1.223 -17.828 12.083 1.00 95.88 202 ILE A N 1
ATOM 1648 C CA . ILE A 1 202 ? -2.099 -16.968 11.286 1.00 95.88 202 ILE A CA 1
ATOM 1649 C C . ILE A 1 202 ? -3.048 -16.236 12.226 1.00 95.88 202 ILE A C 1
ATOM 1651 O O . ILE A 1 202 ? -3.857 -16.867 12.902 1.00 95.88 202 ILE A O 1
ATOM 1655 N N . ALA A 1 203 ? -2.963 -14.908 12.259 1.00 96.44 203 ALA A N 1
ATOM 1656 C CA . ALA A 1 203 ? -3.975 -14.096 12.915 1.00 96.44 203 ALA A CA 1
ATOM 1657 C C . ALA A 1 203 ? -5.321 -14.248 12.208 1.00 96.44 203 ALA A C 1
ATOM 1659 O O . ALA A 1 203 ? -5.428 -13.975 11.013 1.00 96.44 203 ALA A O 1
ATOM 1660 N N . VAL A 1 204 ? -6.338 -14.628 12.973 1.00 97.06 204 VAL A N 1
ATOM 1661 C CA . VAL A 1 204 ? -7.729 -14.765 12.538 1.00 97.06 204 VAL A CA 1
ATOM 1662 C C . VAL A 1 204 ? -8.644 -14.041 13.520 1.00 97.06 204 VAL A C 1
ATOM 1664 O O . VAL A 1 204 ? -8.241 -13.737 14.645 1.00 97.06 204 VAL A O 1
ATOM 1667 N N . VAL A 1 205 ? -9.868 -13.757 13.088 1.00 97.56 205 VAL A N 1
ATOM 1668 C CA . VAL A 1 205 ? -10.926 -13.171 13.921 1.00 97.56 205 VAL A CA 1
ATOM 1669 C C . VAL A 1 205 ? -12.235 -13.933 13.718 1.00 97.56 205 VAL A C 1
ATOM 1671 O O . VAL A 1 205 ? -12.398 -14.638 12.726 1.00 97.56 205 VAL A O 1
ATOM 1674 N N . HIS A 1 206 ? -13.177 -13.775 14.638 1.00 97.31 206 HIS A N 1
ATOM 1675 C CA . HIS A 1 206 ? -14.555 -14.252 14.508 1.00 97.31 206 HIS A CA 1
ATOM 1676 C C . HIS A 1 206 ? -15.495 -13.094 14.146 1.00 97.31 206 HIS A C 1
ATOM 1678 O O . HIS A 1 206 ? -15.133 -11.923 14.279 1.00 97.31 206 HIS A O 1
ATOM 1684 N N . ALA A 1 207 ? -16.707 -13.404 13.682 1.00 93.31 207 ALA A N 1
ATOM 1685 C CA . ALA A 1 207 ? -17.685 -12.392 13.265 1.00 93.31 207 ALA A CA 1
ATOM 1686 C C . ALA A 1 207 ? -18.117 -11.444 14.405 1.00 93.31 207 ALA A C 1
ATOM 1688 O O . ALA A 1 207 ? -18.485 -10.299 14.156 1.00 93.31 207 ALA A O 1
ATOM 1689 N N . ASP A 1 208 ? -18.047 -11.911 15.649 1.00 94.00 208 ASP A N 1
ATOM 1690 C CA . ASP A 1 208 ? -18.344 -11.170 16.877 1.00 94.00 208 ASP A CA 1
ATOM 1691 C C . ASP A 1 208 ? -17.106 -10.492 17.494 1.00 94.00 208 ASP A C 1
ATOM 1693 O O . ASP A 1 208 ? -17.219 -9.793 18.505 1.00 94.00 208 ASP A O 1
ATOM 1697 N N . THR A 1 209 ? -15.919 -10.665 16.895 1.00 94.31 209 THR A N 1
ATOM 1698 C CA . THR A 1 209 ? -14.682 -10.077 17.414 1.00 94.31 209 THR A CA 1
ATOM 1699 C C . THR A 1 209 ? -14.794 -8.551 17.437 1.00 94.31 209 THR A C 1
ATOM 1701 O O . THR A 1 209 ? -15.018 -7.934 16.390 1.00 94.31 209 THR A O 1
ATOM 1704 N N . PRO A 1 210 ? -14.591 -7.903 18.601 1.00 90.94 210 PRO A N 1
ATOM 1705 C CA . PRO A 1 210 ? -14.688 -6.456 18.700 1.00 90.94 210 PRO A CA 1
ATOM 1706 C C . PRO A 1 210 ? -13.713 -5.747 17.760 1.00 90.94 210 PRO A C 1
ATOM 1708 O O . PRO A 1 210 ? -12.547 -6.132 17.640 1.00 90.94 210 PRO A O 1
ATOM 1711 N N . LEU A 1 211 ? -14.162 -4.638 17.163 1.00 87.88 211 LEU A N 1
ATOM 1712 C CA . LEU A 1 211 ? -13.340 -3.828 16.259 1.00 87.88 211 LEU A CA 1
ATOM 1713 C C . LEU A 1 211 ? -11.995 -3.447 16.890 1.00 87.88 211 LEU A C 1
ATOM 1715 O O . LEU A 1 211 ? -10.969 -3.526 16.225 1.00 87.88 211 LEU A O 1
ATOM 1719 N N . TYR A 1 212 ? -11.989 -3.063 18.169 1.00 88.56 212 TYR A N 1
ATOM 1720 C CA . TYR A 1 212 ? -10.763 -2.707 18.886 1.00 88.56 212 TYR A CA 1
ATOM 1721 C C . TYR A 1 212 ? -9.736 -3.846 18.891 1.00 88.56 212 TYR A C 1
ATOM 1723 O O . TYR A 1 212 ? -8.568 -3.609 18.594 1.00 88.56 212 TYR A O 1
ATOM 1731 N N . THR A 1 213 ? -10.178 -5.082 19.131 1.00 92.31 213 THR A N 1
ATOM 1732 C CA . THR A 1 213 ? -9.319 -6.272 19.097 1.00 92.31 213 THR A CA 1
ATOM 1733 C C . THR A 1 213 ? -8.740 -6.488 17.701 1.00 92.31 213 THR A C 1
ATOM 1735 O O . THR A 1 213 ? -7.533 -6.664 17.554 1.00 92.31 213 THR A O 1
ATOM 1738 N N . ALA A 1 214 ? -9.568 -6.393 16.655 1.00 93.81 214 ALA A N 1
ATOM 1739 C CA . ALA A 1 214 ? -9.096 -6.507 15.273 1.00 93.81 214 ALA A CA 1
ATOM 1740 C C . ALA A 1 214 ? -8.081 -5.402 14.907 1.00 93.81 214 ALA A C 1
ATOM 1742 O O . ALA A 1 214 ? -7.074 -5.673 14.247 1.00 93.81 214 ALA A O 1
ATOM 1743 N N . LEU A 1 215 ? -8.308 -4.162 15.363 1.00 92.12 215 LEU A N 1
ATOM 1744 C CA . LEU A 1 215 ? -7.357 -3.055 15.205 1.00 92.12 215 LEU A CA 1
ATOM 1745 C C . LEU A 1 215 ? -6.032 -3.348 15.921 1.00 92.12 215 LEU A C 1
ATOM 1747 O O . LEU A 1 215 ? -4.980 -3.133 15.321 1.00 92.12 215 LEU A O 1
ATOM 1751 N N . GLY A 1 216 ? -6.075 -3.886 17.144 1.00 93.31 216 GLY A N 1
ATOM 1752 C CA . GLY A 1 216 ? -4.887 -4.306 17.892 1.00 93.31 216 GLY A CA 1
ATOM 1753 C C . GLY A 1 216 ? -4.051 -5.325 17.121 1.00 93.31 216 GLY A C 1
ATOM 1754 O O . GLY A 1 216 ? -2.863 -5.100 16.891 1.00 93.31 216 GLY A O 1
ATOM 1755 N N . ILE A 1 217 ? -4.690 -6.364 16.570 1.00 95.44 217 ILE A N 1
ATOM 1756 C CA . ILE A 1 217 ? -4.006 -7.374 15.747 1.00 95.44 217 ILE A CA 1
ATOM 1757 C C . ILE A 1 217 ? -3.332 -6.732 14.518 1.00 95.44 217 ILE A C 1
ATOM 1759 O O . ILE A 1 217 ? -2.190 -7.066 14.187 1.00 95.44 217 ILE A O 1
ATOM 1763 N N . PHE A 1 218 ? -3.991 -5.781 13.842 1.00 95.00 218 PHE A N 1
ATOM 1764 C CA . PHE A 1 218 ? -3.387 -5.074 12.705 1.00 95.00 218 PHE A CA 1
ATOM 1765 C C . PHE A 1 218 ? -2.148 -4.256 13.078 1.00 95.00 218 PHE A C 1
ATOM 1767 O O . PHE A 1 218 ? -1.230 -4.146 12.253 1.00 95.00 218 PHE A O 1
ATOM 1774 N N . VAL A 1 219 ? -2.144 -3.652 14.267 1.00 91.44 219 VAL A N 1
ATOM 1775 C CA . VAL A 1 219 ? -1.032 -2.841 14.777 1.00 91.44 219 VAL A CA 1
ATOM 1776 C C . VAL A 1 219 ? 0.133 -3.740 15.191 1.00 91.44 219 VAL A C 1
ATOM 1778 O O . VAL A 1 219 ? 1.267 -3.503 14.768 1.00 91.44 219 VAL A O 1
ATOM 1781 N N . GLU A 1 220 ? -0.150 -4.795 15.953 1.00 91.88 220 GLU A N 1
ATOM 1782 C CA . GLU A 1 220 ? 0.847 -5.706 16.521 1.00 91.88 220 GLU A CA 1
ATOM 1783 C C . GLU A 1 220 ? 1.495 -6.588 15.453 1.00 91.88 220 GLU A C 1
ATOM 1785 O O . GLU A 1 220 ? 2.717 -6.597 15.295 1.00 91.88 220 GLU A O 1
ATOM 1790 N N . GLN A 1 221 ? 0.680 -7.294 14.665 1.00 92.94 221 GLN A N 1
ATOM 1791 C CA . GLN A 1 221 ? 1.177 -8.275 13.697 1.00 92.94 221 GLN A CA 1
ATOM 1792 C C . GLN A 1 221 ? 1.500 -7.662 12.330 1.00 92.94 221 GLN A C 1
ATOM 1794 O O . GLN A 1 221 ? 2.069 -8.324 11.462 1.00 92.94 221 GLN A O 1
ATOM 1799 N N . ARG A 1 222 ? 1.146 -6.386 12.116 1.00 91.25 222 ARG A N 1
ATOM 1800 C CA . ARG A 1 222 ? 1.399 -5.623 10.878 1.00 91.25 222 ARG A CA 1
ATOM 1801 C C . ARG A 1 222 ? 0.883 -6.302 9.601 1.00 91.25 222 ARG A C 1
ATOM 1803 O O . ARG A 1 222 ? 1.373 -6.026 8.506 1.00 91.25 222 ARG A O 1
ATOM 1810 N N . VAL A 1 223 ? -0.155 -7.126 9.717 1.00 93.94 223 VAL A N 1
ATOM 1811 C CA . VAL A 1 223 ? -0.798 -7.815 8.588 1.00 93.94 223 VAL A CA 1
ATOM 1812 C C . VAL A 1 223 ? -1.712 -6.881 7.789 1.00 93.94 223 VAL A C 1
ATOM 1814 O O . VAL A 1 223 ? -2.044 -5.778 8.224 1.00 93.94 223 VAL A O 1
ATOM 1817 N N . SER A 1 224 ? -2.081 -7.281 6.569 1.00 93.56 224 SER A N 1
ATOM 1818 C CA . SER A 1 224 ? -2.919 -6.462 5.671 1.00 93.56 224 SER A CA 1
ATOM 1819 C C . SER A 1 224 ? -4.410 -6.813 5.706 1.00 93.56 224 SER A C 1
ATOM 1821 O O . SER A 1 224 ? -5.241 -5.978 5.339 1.00 93.56 224 SER A O 1
ATOM 1823 N N . ALA A 1 225 ? -4.734 -8.020 6.164 1.00 96.50 225 ALA A N 1
ATOM 1824 C CA . ALA A 1 225 ? -6.083 -8.525 6.349 1.00 96.50 225 ALA A CA 1
ATOM 1825 C C . ALA A 1 225 ? -6.089 -9.647 7.395 1.00 96.50 225 ALA A C 1
ATOM 1827 O O . ALA A 1 225 ? -5.041 -10.232 7.672 1.00 96.50 225 ALA A O 1
ATOM 1828 N N . LEU A 1 226 ? -7.269 -9.913 7.944 1.00 97.50 226 LEU A N 1
ATOM 1829 C CA . LEU A 1 226 ? -7.570 -10.938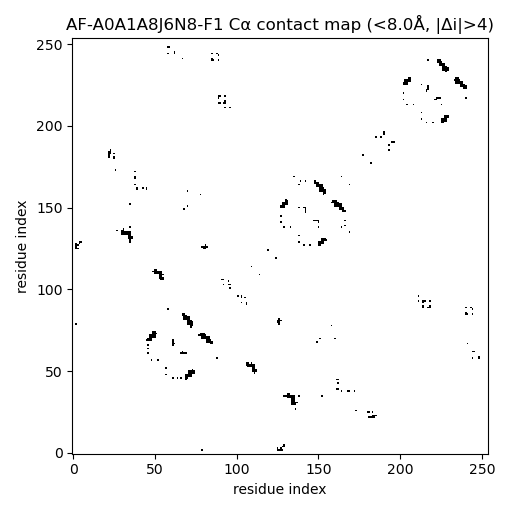 8.932 1.00 97.50 226 LEU A CA 1
ATOM 1830 C C . LEU A 1 226 ? -8.661 -11.839 8.345 1.00 97.50 226 LEU A C 1
ATOM 1832 O O . LEU A 1 226 ? -9.744 -11.337 8.033 1.00 97.50 226 LEU A O 1
ATOM 1836 N N . PRO A 1 227 ? -8.410 -13.142 8.146 1.00 97.94 227 PRO A N 1
ATOM 1837 C CA . PRO A 1 227 ? -9.470 -14.087 7.830 1.00 97.94 227 PRO A CA 1
ATOM 1838 C C . PRO A 1 227 ? -10.497 -14.116 8.964 1.00 97.94 227 PRO A C 1
ATOM 1840 O O . PRO A 1 227 ? -10.124 -14.176 10.139 1.00 97.94 227 PRO A O 1
ATOM 1843 N N . VAL A 1 228 ? -11.776 -14.083 8.601 1.00 97.94 228 VAL A N 1
ATOM 1844 C CA . VAL A 1 228 ? -12.887 -14.286 9.530 1.00 97.94 228 VAL A CA 1
ATOM 1845 C C . VAL A 1 228 ? -13.257 -15.761 9.494 1.00 97.94 228 VAL A C 1
ATOM 1847 O O . VAL A 1 228 ? -13.535 -16.293 8.416 1.00 97.94 228 VAL A O 1
ATOM 1850 N N . VAL A 1 229 ? -13.239 -16.427 10.646 1.00 98.12 229 VAL A N 1
ATOM 1851 C CA . VAL A 1 229 ? -13.487 -17.870 10.761 1.00 98.12 229 VAL A CA 1
ATOM 1852 C C . VAL A 1 229 ? -14.731 -18.177 11.594 1.00 98.12 229 VAL A C 1
ATOM 1854 O O . VAL A 1 229 ? -15.097 -17.425 12.498 1.00 98.12 229 VAL A O 1
ATOM 1857 N N . ASP A 1 230 ? -15.389 -19.291 11.277 1.00 97.25 230 ASP A N 1
ATOM 1858 C CA . ASP A 1 230 ? -16.465 -19.851 12.099 1.00 97.25 230 ASP A CA 1
ATOM 1859 C C . ASP A 1 230 ? -15.925 -20.687 13.278 1.00 97.25 230 ASP A C 1
ATOM 1861 O O . ASP A 1 230 ? -14.716 -20.887 13.420 1.00 97.25 230 ASP A O 1
ATOM 1865 N N . ASP A 1 231 ? -16.825 -21.225 14.106 1.00 96.25 231 ASP A N 1
ATOM 1866 C CA . ASP A 1 231 ? -16.480 -22.065 15.270 1.00 96.25 231 ASP A CA 1
ATOM 1867 C C . ASP A 1 231 ? -15.729 -23.357 14.900 1.00 96.25 231 ASP A C 1
ATOM 1869 O O . ASP A 1 231 ? -15.111 -23.996 15.749 1.00 96.25 231 ASP A O 1
ATOM 1873 N N . LYS A 1 232 ? -15.780 -23.765 13.625 1.00 96.62 232 LYS A N 1
ATOM 1874 C CA . LYS A 1 232 ? -15.068 -24.936 13.092 1.00 96.62 232 LYS A CA 1
ATOM 1875 C C . LYS A 1 232 ? -13.721 -24.558 12.468 1.00 96.62 232 LYS A C 1
ATOM 1877 O O . LYS A 1 232 ? -13.071 -25.420 11.878 1.00 96.62 232 LYS A O 1
ATOM 1882 N N . GLY A 1 233 ? -13.314 -23.290 12.553 1.00 94.75 233 GLY A N 1
ATOM 1883 C CA . GLY A 1 233 ? -12.081 -22.774 11.959 1.00 94.75 233 GLY A CA 1
ATOM 1884 C C . GLY A 1 233 ? -12.135 -22.630 10.436 1.00 94.75 233 GLY A C 1
ATOM 1885 O O . GLY A 1 233 ? -11.091 -22.494 9.797 1.00 94.75 233 GLY A O 1
ATOM 1886 N N . ARG A 1 234 ? -13.325 -22.673 9.823 1.00 97.25 234 ARG A N 1
ATOM 1887 C CA . ARG A 1 234 ? -13.485 -22.484 8.375 1.00 97.25 234 ARG A CA 1
ATOM 1888 C C . ARG A 1 234 ? -13.556 -20.995 8.071 1.00 97.25 234 ARG A C 1
ATOM 1890 O O . ARG A 1 234 ? -14.292 -20.267 8.729 1.00 97.25 234 ARG A O 1
ATOM 1897 N N . VAL A 1 235 ? -12.821 -20.550 7.055 1.00 97.81 235 VAL A N 1
ATOM 1898 C CA . VAL A 1 235 ? -12.858 -19.151 6.608 1.00 97.81 235 VAL A CA 1
ATOM 1899 C C . VAL A 1 235 ? -14.214 -18.858 5.969 1.00 97.81 235 VAL A C 1
ATOM 1901 O O . VAL A 1 235 ? -14.602 -19.524 5.009 1.00 97.81 235 VAL A O 1
ATOM 1904 N N . VAL A 1 236 ? -14.916 -17.861 6.502 1.00 97.69 236 VAL A N 1
ATOM 1905 C CA . VAL A 1 236 ? -16.233 -17.411 6.025 1.00 97.69 236 VAL A CA 1
ATOM 1906 C C . VAL A 1 236 ? -16.197 -16.009 5.422 1.00 97.69 236 VAL A C 1
ATOM 1908 O O . VAL A 1 236 ? -17.045 -15.697 4.592 1.00 97.69 236 VAL A O 1
ATOM 1911 N N . ASP A 1 237 ? -15.215 -15.181 5.792 1.00 97.25 237 ASP A N 1
ATOM 1912 C CA . ASP A 1 237 ? -15.033 -13.831 5.248 1.00 97.25 237 ASP A CA 1
ATOM 1913 C C . ASP A 1 237 ? -13.573 -13.352 5.414 1.00 97.25 237 ASP A C 1
ATOM 1915 O O . ASP A 1 237 ? -12.713 -14.072 5.934 1.00 97.25 237 ASP A O 1
ATOM 1919 N N . ILE A 1 238 ? -13.271 -12.129 4.976 1.00 96.75 238 ILE A N 1
ATOM 1920 C CA . ILE A 1 238 ? -11.981 -11.465 5.152 1.00 96.75 238 ILE A CA 1
ATOM 1921 C C . ILE A 1 238 ? -12.171 -10.010 5.586 1.00 96.75 238 ILE A C 1
ATOM 1923 O O . ILE A 1 238 ? -12.732 -9.191 4.866 1.00 96.75 238 ILE A O 1
ATOM 1927 N N . TYR A 1 239 ? -11.618 -9.658 6.746 1.00 95.75 239 TYR A N 1
ATOM 1928 C CA . TYR A 1 239 ? -11.587 -8.282 7.222 1.00 95.75 239 TYR A CA 1
ATOM 1929 C C . TYR A 1 239 ? -10.239 -7.647 6.887 1.00 95.75 239 TYR A C 1
ATOM 1931 O O . TYR A 1 239 ? -9.203 -7.987 7.459 1.00 95.75 239 TYR A O 1
ATOM 1939 N N . SER A 1 240 ? -10.212 -6.734 5.922 1.00 94.50 240 SER A N 1
ATOM 1940 C CA . SER A 1 240 ? -8.993 -6.064 5.474 1.00 94.50 240 SER A CA 1
ATOM 1941 C C . SER A 1 240 ? -8.813 -4.695 6.125 1.00 94.50 240 SER A C 1
ATOM 1943 O O . SER A 1 240 ? -9.767 -4.048 6.557 1.00 94.50 240 SER A O 1
ATOM 1945 N N . LYS A 1 241 ? -7.580 -4.167 6.102 1.00 91.44 241 LYS A N 1
ATOM 1946 C CA . LYS A 1 241 ? -7.328 -2.773 6.514 1.00 91.44 241 LYS A CA 1
ATOM 1947 C C . LYS A 1 241 ? -8.239 -1.777 5.783 1.00 91.44 241 LYS A C 1
ATOM 1949 O O . LYS A 1 241 ? -8.599 -0.750 6.343 1.00 91.44 241 LYS A O 1
ATOM 1954 N N . PHE A 1 242 ? -8.610 -2.068 4.534 1.00 85.50 242 PHE A N 1
ATOM 1955 C CA . PHE A 1 242 ? -9.483 -1.206 3.736 1.00 85.50 242 PHE A CA 1
ATOM 1956 C C . PHE A 1 242 ? -10.929 -1.164 4.256 1.00 85.50 242 PHE A C 1
ATOM 1958 O O . PHE A 1 242 ? -11.585 -0.135 4.122 1.00 85.50 242 PHE A O 1
ATOM 1965 N N . ASP A 1 243 ? -11.408 -2.215 4.912 1.00 87.31 243 ASP A N 1
ATOM 1966 C CA . ASP A 1 243 ? -12.774 -2.252 5.447 1.00 87.31 243 ASP A CA 1
ATOM 1967 C C . ASP A 1 243 ? -12.909 -1.366 6.696 1.00 87.31 243 ASP A C 1
ATOM 1969 O O . ASP A 1 243 ? -13.958 -0.760 6.929 1.00 87.31 243 ASP A O 1
ATOM 1973 N N . VAL A 1 244 ? -11.809 -1.168 7.435 1.00 84.31 244 VAL A N 1
ATOM 1974 C CA . VAL A 1 244 ? -11.734 -0.234 8.572 1.00 84.31 244 VAL A CA 1
ATOM 1975 C C . VAL A 1 244 ? -12.049 1.201 8.139 1.00 84.31 244 VAL A C 1
ATOM 1977 O O . VAL A 1 244 ? -12.829 1.896 8.790 1.00 84.31 244 VAL A O 1
ATOM 1980 N N . ILE A 1 245 ? -11.447 1.664 7.036 1.00 80.56 245 ILE A N 1
ATOM 1981 C CA . ILE A 1 245 ? -11.640 3.047 6.578 1.00 80.56 245 ILE A CA 1
ATOM 1982 C C . ILE A 1 245 ? -13.057 3.263 6.037 1.00 80.56 245 ILE A C 1
ATOM 1984 O O . ILE A 1 245 ? -13.674 4.286 6.330 1.00 80.56 245 ILE A O 1
ATOM 1988 N N . VAL A 1 246 ? -13.603 2.286 5.306 1.00 75.44 246 VAL A N 1
ATOM 1989 C CA . VAL A 1 246 ? -14.957 2.380 4.745 1.00 75.44 246 VAL A CA 1
ATOM 1990 C C . VAL A 1 246 ? -16.006 2.354 5.855 1.00 75.44 246 VAL A C 1
ATOM 1992 O O . VAL A 1 246 ? -16.871 3.227 5.880 1.00 75.44 246 VAL A O 1
ATOM 1995 N N . SER A 1 247 ? -15.915 1.416 6.799 1.00 72.12 247 SER A N 1
ATOM 1996 C CA . SER A 1 247 ? -16.900 1.279 7.880 1.00 72.12 247 SER A CA 1
ATOM 1997 C C . SER A 1 247 ? -16.936 2.502 8.799 1.00 72.12 247 SER A C 1
ATOM 1999 O O . SER A 1 247 ? -18.016 3.012 9.112 1.00 72.12 247 SER A O 1
ATOM 2001 N N . LYS A 1 248 ? -15.770 3.027 9.207 1.00 69.94 248 LYS A N 1
ATOM 2002 C CA . LYS A 1 248 ? -15.736 4.088 10.217 1.00 69.94 248 LYS A CA 1
ATOM 2003 C C . LYS A 1 248 ? -15.977 5.484 9.652 1.00 69.94 248 LYS A C 1
ATOM 2005 O O . LYS A 1 248 ? -16.646 6.267 10.316 1.00 69.94 248 LYS A O 1
ATOM 2010 N N . ILE A 1 249 ? -15.528 5.801 8.434 1.00 61.91 249 ILE A N 1
ATOM 2011 C CA . ILE A 1 249 ? -15.794 7.129 7.848 1.00 61.91 249 ILE A CA 1
ATOM 2012 C C . ILE A 1 249 ? -17.284 7.330 7.561 1.00 61.91 249 ILE A C 1
ATOM 2014 O O . ILE A 1 249 ? -17.806 8.407 7.832 1.00 61.91 249 ILE A O 1
ATOM 2018 N N . HIS A 1 250 ? -17.999 6.296 7.106 1.00 59.53 250 HIS A N 1
ATOM 2019 C CA . HIS A 1 250 ? -19.454 6.390 6.936 1.00 59.53 250 HIS A CA 1
ATOM 2020 C C . HIS A 1 250 ? -20.191 6.546 8.276 1.00 59.53 250 HIS A C 1
ATOM 2022 O O . HIS A 1 250 ? -21.213 7.223 8.333 1.00 59.53 250 HIS A O 1
ATOM 2028 N N . SER A 1 251 ? -19.659 5.968 9.360 1.00 57.28 251 SER A N 1
ATOM 2029 C CA . SER A 1 251 ? -20.197 6.129 10.718 1.00 57.28 251 SER A CA 1
ATOM 2030 C C . SER A 1 251 ? -19.858 7.477 11.364 1.00 57.28 251 SER A C 1
ATOM 2032 O O . SER A 1 251 ? -20.581 7.873 12.264 1.00 57.28 251 SER A O 1
ATOM 2034 N N . LEU A 1 252 ? -18.787 8.163 10.949 1.00 54.28 252 LEU A N 1
ATOM 2035 C CA . LEU A 1 252 ? -18.387 9.486 11.464 1.00 54.28 252 LEU A CA 1
ATOM 2036 C C . LEU A 1 252 ? -19.138 10.655 10.792 1.00 54.28 252 LEU A C 1
ATOM 2038 O O . LEU A 1 252 ? -18.901 11.810 11.141 1.00 54.28 252 LEU A O 1
ATOM 2042 N N . ASN A 1 253 ? -19.996 10.355 9.811 1.00 47.59 253 ASN A N 1
ATOM 2043 C CA . ASN A 1 253 ? -20.851 11.311 9.098 1.00 47.59 253 ASN A CA 1
ATOM 2044 C C . ASN A 1 253 ? -22.324 11.270 9.554 1.00 47.59 253 ASN A C 1
ATOM 2046 O O . ASN A 1 253 ? -23.142 12.002 8.998 1.00 47.59 253 ASN A O 1
ATOM 2050 N N . LYS A 1 254 ? -22.668 10.399 10.510 1.00 42.31 254 LYS A N 1
ATOM 2051 C CA . LYS A 1 254 ? -23.959 10.385 11.210 1.00 42.31 254 LYS A CA 1
ATOM 2052 C C . LYS A 1 254 ? -23.751 10.884 12.630 1.00 42.31 254 LYS A C 1
ATOM 2054 O O . LYS A 1 254 ? -24.667 11.572 13.118 1.00 42.31 254 LYS A O 1
#